Protein AF-A0A9X3AMU6-F1 (afdb_monomer_lite)

Foldseek 3Di:
DDDPVQADDPVCLVPDCFGWYQDPPPGIDTNVVVVCPVVLLVVLQAVVQVLLLVLLVVLVVCVDPPNVVVDVHRAFQCRLLVSLVVSLVVSDPDPCVVVVPDDDPVQVVQQCVLVHDSRVDGDSDNFHFDRDRCVVCVPDDTDTDHDDPSSVPHHHQQPLPVVPDWDADPVRPDGDSPVPSGDVRD

pLDDT: mean 83.55, std 14.74, range [39.0, 97.69]

Structure (mmCIF, N/CA/C/O backbone):
data_AF-A0A9X3AMU6-F1
#
_entry.id   AF-A0A9X3AMU6-F1
#
loop_
_atom_site.group_PDB
_atom_site.id
_atom_site.type_symbol
_atom_site.label_atom_id
_atom_site.label_alt_id
_atom_site.label_comp_id
_atom_site.label_asym_id
_atom_site.label_entity_id
_atom_site.label_seq_id
_atom_site.pdbx_PDB_ins_code
_atom_site.Cartn_x
_atom_site.Cartn_y
_atom_site.Cartn_z
_atom_site.occupancy
_atom_site.B_iso_or_equiv
_atom_site.auth_seq_id
_atom_site.auth_comp_id
_atom_site.auth_asym_id
_atom_site.auth_atom_id
_atom_site.pdbx_PDB_model_num
ATOM 1 N N . MET A 1 1 ? -24.358 6.526 20.958 1.00 67.44 1 MET A N 1
ATOM 2 C CA . MET A 1 1 ? -24.827 6.290 22.342 1.00 67.44 1 MET A CA 1
ATOM 3 C C . MET A 1 1 ? -25.361 4.875 22.423 1.00 67.44 1 MET A C 1
ATOM 5 O O . MET A 1 1 ? -26.155 4.516 21.560 1.00 67.44 1 MET A O 1
ATOM 9 N N . SER A 1 2 ? -24.916 4.105 23.411 1.00 82.44 2 SER A N 1
ATOM 10 C CA . SER A 1 2 ? -25.308 2.707 23.627 1.00 82.44 2 SER A CA 1
ATOM 11 C C . SER A 1 2 ? -26.777 2.599 24.047 1.00 82.44 2 SER A C 1
ATOM 13 O O . SER A 1 2 ? -27.266 3.458 24.787 1.00 82.44 2 SER A O 1
ATOM 15 N N . LYS A 1 3 ? -27.492 1.562 23.595 1.00 92.19 3 LYS A N 1
ATOM 16 C CA . LYS A 1 3 ? -28.894 1.308 23.965 1.00 92.19 3 LYS A CA 1
ATOM 17 C C . LYS A 1 3 ? -29.025 -0.006 24.728 1.00 92.19 3 LYS A C 1
ATOM 19 O O . LYS A 1 3 ? -28.276 -0.950 24.512 1.00 92.19 3 LYS A O 1
ATOM 24 N N . ARG A 1 4 ? -30.050 -0.104 25.581 1.00 93.38 4 ARG A N 1
ATOM 25 C CA . ARG A 1 4 ? -30.368 -1.343 26.317 1.00 93.38 4 ARG A CA 1
ATOM 26 C C . ARG A 1 4 ? -30.639 -2.528 25.382 1.00 93.38 4 ARG A C 1
ATOM 28 O O . ARG A 1 4 ? -30.316 -3.654 25.732 1.00 93.38 4 ARG A O 1
ATOM 35 N N . SER A 1 5 ? -31.215 -2.268 24.207 1.00 94.94 5 SER A N 1
ATOM 36 C CA . SER A 1 5 ? -31.463 -3.274 23.165 1.00 94.94 5 SER A CA 1
ATOM 37 C C . SER A 1 5 ? -30.193 -3.909 22.605 1.00 94.94 5 SER A C 1
ATOM 39 O O . SER A 1 5 ? -30.280 -4.966 21.993 1.00 94.94 5 SER A O 1
ATOM 41 N N . ASP A 1 6 ? -29.041 -3.267 22.794 1.00 94.50 6 ASP A N 1
ATOM 42 C CA . ASP A 1 6 ? -27.767 -3.731 22.252 1.00 94.50 6 ASP A CA 1
ATOM 43 C C . ASP A 1 6 ? -27.096 -4.736 23.202 1.00 94.50 6 ASP A C 1
ATOM 45 O O . ASP A 1 6 ? -26.088 -5.335 22.839 1.00 94.50 6 ASP A O 1
ATOM 49 N N . ILE A 1 7 ? -27.638 -4.924 24.416 1.00 96.62 7 ILE A N 1
ATOM 50 C CA . ILE A 1 7 ? -27.095 -5.849 25.411 1.00 96.62 7 ILE A CA 1
ATOM 51 C C . ILE A 1 7 ? -27.316 -7.289 24.953 1.00 96.62 7 ILE A C 1
ATOM 53 O O . ILE A 1 7 ? -28.454 -7.704 24.727 1.00 96.62 7 ILE A O 1
ATOM 57 N N . ILE A 1 8 ? -26.231 -8.055 24.872 1.00 96.44 8 ILE A N 1
ATOM 58 C CA . ILE A 1 8 ? -26.256 -9.476 24.519 1.00 96.44 8 ILE A CA 1
ATOM 59 C C . ILE A 1 8 ? -25.738 -10.344 25.665 1.00 96.44 8 ILE A C 1
ATOM 61 O O . ILE A 1 8 ? -25.067 -9.867 26.582 1.00 96.44 8 ILE A O 1
ATOM 65 N N . ASP A 1 9 ? -26.041 -11.639 25.592 1.00 95.31 9 ASP A N 1
ATOM 66 C CA . ASP A 1 9 ? -25.536 -12.619 26.547 1.00 95.31 9 ASP A CA 1
ATOM 67 C C . ASP A 1 9 ? -24.006 -12.758 26.453 1.00 95.31 9 ASP A C 1
ATOM 69 O O . ASP A 1 9 ? -23.431 -12.790 25.359 1.00 95.31 9 ASP A O 1
ATOM 73 N N . GLY A 1 10 ? -23.343 -12.880 27.607 1.00 92.44 10 GLY A N 1
ATOM 74 C CA . GLY A 1 10 ? -21.888 -13.010 27.683 1.00 92.44 10 GLY A CA 1
ATOM 75 C C . GLY A 1 10 ? -21.335 -14.216 26.920 1.00 92.44 10 GLY A C 1
ATOM 76 O O . GLY A 1 10 ? -20.245 -14.133 26.355 1.00 92.44 10 GLY A O 1
ATOM 77 N N . SER A 1 11 ? -22.102 -15.303 26.808 1.00 93.75 11 SER A N 1
ATOM 78 C CA . SER A 1 11 ? -21.720 -16.487 26.027 1.00 93.75 11 SER A CA 1
ATOM 79 C C . SER A 1 11 ? -21.594 -16.211 24.523 1.00 93.75 11 SER A C 1
ATOM 81 O O . SER A 1 11 ? -20.834 -16.891 23.831 1.00 93.75 11 SER A O 1
ATOM 83 N N . ALA A 1 12 ? -22.284 -15.188 24.009 1.00 92.75 12 ALA A N 1
ATOM 84 C CA . ALA A 1 12 ? -22.220 -14.783 22.607 1.00 92.75 12 ALA A CA 1
ATOM 85 C C . ALA A 1 12 ? -21.086 -13.779 22.317 1.00 92.75 12 ALA A C 1
ATOM 87 O O . ALA A 1 12 ? -20.698 -13.612 21.157 1.00 92.75 12 ALA A O 1
ATOM 88 N N . ALA A 1 13 ? -20.518 -13.141 23.348 1.00 89.75 13 ALA A N 1
ATOM 89 C CA . ALA A 1 13 ? -19.605 -12.005 23.208 1.00 89.75 13 ALA A CA 1
ATOM 90 C C . ALA A 1 13 ? -18.347 -12.307 22.377 1.00 89.75 13 ALA A C 1
ATOM 92 O O . ALA A 1 13 ? -17.906 -11.465 21.603 1.00 89.75 13 ALA A O 1
ATOM 93 N N . ALA A 1 14 ? -17.799 -13.523 22.474 1.00 87.38 14 ALA A N 1
ATOM 94 C CA . ALA A 1 14 ? -16.575 -13.904 21.762 1.00 87.38 14 ALA A CA 1
ATOM 95 C C . ALA A 1 14 ? -16.736 -13.999 20.231 1.00 87.38 14 ALA A C 1
ATOM 97 O O . ALA A 1 14 ? -15.742 -14.020 19.509 1.00 87.38 14 ALA A O 1
ATOM 98 N N . ARG A 1 15 ? -17.971 -14.112 19.728 1.00 89.81 15 ARG A N 1
ATOM 99 C CA . ARG A 1 15 ? -18.268 -14.302 18.295 1.00 89.81 15 ARG A CA 1
ATOM 100 C C . ARG A 1 15 ? -19.126 -13.184 17.712 1.00 89.81 15 ARG A C 1
ATOM 102 O O . ARG A 1 15 ? -19.216 -13.070 16.492 1.00 89.81 15 ARG A O 1
ATOM 109 N N . ALA A 1 16 ? -19.775 -12.394 18.562 1.00 91.12 16 ALA A N 1
ATOM 110 C CA . ALA A 1 16 ? -20.648 -11.319 18.132 1.00 91.12 16 ALA A CA 1
ATOM 111 C C . ALA A 1 16 ? -19.825 -10.133 17.585 1.00 91.12 16 ALA A C 1
ATOM 113 O O . ALA A 1 16 ? -18.959 -9.612 18.289 1.00 91.12 16 ALA A O 1
ATOM 114 N N . PRO A 1 17 ? -20.088 -9.673 16.347 1.00 89.38 17 PRO A N 1
ATOM 115 C CA . PRO A 1 17 ? -19.379 -8.532 15.765 1.00 89.38 17 PRO A CA 1
ATOM 116 C C . PRO A 1 17 ? -19.801 -7.182 16.369 1.00 89.38 17 PRO A C 1
ATOM 118 O O . PRO A 1 17 ? -19.073 -6.203 16.239 1.00 89.38 17 PRO A O 1
ATOM 121 N N . TYR A 1 18 ? -20.965 -7.122 17.017 1.00 92.25 18 TYR A N 1
ATOM 122 C CA . TYR A 1 18 ? -21.525 -5.938 17.667 1.00 92.25 18 TYR A CA 1
ATOM 123 C C . TYR A 1 18 ? -22.352 -6.343 18.891 1.00 92.25 18 TYR A C 1
ATOM 125 O O . TYR A 1 18 ? -22.782 -7.491 19.008 1.00 92.25 18 TYR A O 1
ATOM 133 N N . GLY A 1 19 ? -22.589 -5.385 19.786 1.00 93.25 19 GLY A N 1
ATOM 134 C CA . GLY A 1 19 ? -23.371 -5.567 21.006 1.00 93.25 19 GLY A CA 1
ATOM 135 C C . GLY A 1 19 ? -22.681 -4.961 22.222 1.00 93.25 19 GLY A C 1
ATOM 136 O O . GLY A 1 19 ? -21.527 -4.540 22.161 1.00 93.25 19 GLY A O 1
ATOM 137 N N . LEU A 1 20 ? -23.402 -4.923 23.333 1.00 96.38 20 LEU A N 1
ATOM 138 C CA . LEU A 1 20 ? -22.911 -4.499 24.631 1.00 96.38 20 LEU A CA 1
ATOM 139 C C . LEU A 1 20 ? -22.904 -5.716 25.557 1.00 96.38 20 LEU A C 1
ATOM 141 O O . LEU A 1 20 ? -23.906 -6.416 25.680 1.00 96.38 20 LEU A O 1
ATOM 145 N N . VAL A 1 21 ? -21.786 -5.979 26.219 1.00 96.19 21 VAL A N 1
ATOM 146 C CA . VAL A 1 21 ? -21.689 -7.057 27.212 1.00 96.19 21 VAL A CA 1
ATOM 147 C C . VAL A 1 21 ? -21.144 -6.496 28.514 1.00 96.19 21 VAL A C 1
ATOM 149 O O . VAL A 1 21 ? -20.293 -5.609 28.501 1.00 96.19 21 VAL A O 1
ATOM 152 N N . TYR A 1 22 ? -21.633 -6.996 29.644 1.00 96.06 22 TYR A N 1
ATOM 153 C CA . TYR A 1 22 ? -21.012 -6.737 30.936 1.00 96.06 22 TYR A CA 1
ATOM 154 C C . TYR A 1 22 ? -20.045 -7.872 31.274 1.00 96.06 22 TYR A C 1
ATOM 156 O O . TYR A 1 22 ? -20.393 -9.045 31.158 1.00 96.06 22 TYR A O 1
ATOM 164 N N . THR A 1 23 ? -18.840 -7.523 31.708 1.00 95.00 23 THR A N 1
ATOM 165 C CA . THR A 1 23 ? -17.842 -8.462 32.224 1.00 95.00 23 THR A CA 1
ATOM 166 C C . THR A 1 23 ? -17.473 -8.073 33.649 1.00 95.00 23 THR A C 1
ATOM 168 O O . THR A 1 23 ? -17.423 -6.890 33.976 1.00 95.00 23 THR A O 1
ATOM 171 N N . GLU A 1 24 ? -17.159 -9.049 34.495 1.00 95.25 24 GLU A N 1
ATOM 172 C CA . GLU A 1 24 ? -16.765 -8.780 35.887 1.00 95.25 24 GLU A CA 1
ATOM 173 C C . GLU A 1 24 ? -15.367 -8.146 36.004 1.00 95.25 24 GLU A C 1
ATOM 175 O O . GLU A 1 24 ? -15.043 -7.550 37.026 1.00 95.25 24 GLU A O 1
ATOM 180 N N . VAL A 1 25 ? -14.543 -8.245 34.952 1.00 95.19 25 VAL A N 1
ATOM 181 C CA . VAL A 1 25 ? -13.153 -7.758 34.949 1.00 95.19 25 VAL A CA 1
ATOM 182 C C . VAL A 1 25 ? -13.035 -6.334 34.398 1.00 95.19 25 VAL A C 1
ATOM 184 O O . VAL A 1 25 ? -12.309 -5.521 34.961 1.00 95.19 25 VAL A O 1
ATOM 187 N N . LEU A 1 26 ? -13.724 -6.022 33.293 1.00 94.62 26 LEU A N 1
ATOM 188 C CA . LEU A 1 26 ? -13.604 -4.735 32.588 1.00 94.62 26 LEU A CA 1
ATOM 189 C C . LEU A 1 26 ? -14.898 -3.904 32.618 1.00 94.62 26 LEU A C 1
ATOM 191 O O . LEU A 1 26 ? -14.916 -2.780 32.120 1.00 94.62 26 LEU A O 1
ATOM 195 N N . GLY A 1 27 ? -15.985 -4.434 33.190 1.00 96.12 27 GLY A N 1
ATOM 196 C CA . GLY A 1 27 ? -17.299 -3.798 33.161 1.00 96.12 27 GLY A CA 1
ATOM 197 C C . GLY A 1 27 ? -17.954 -3.888 31.781 1.00 96.12 27 GLY A C 1
ATOM 198 O O . GLY A 1 27 ? -17.870 -4.920 31.111 1.00 96.12 27 GLY A O 1
ATOM 199 N N . TRP A 1 28 ? -18.642 -2.817 31.374 1.00 95.44 28 TRP A N 1
ATOM 200 C CA . TRP A 1 28 ? -19.335 -2.737 30.085 1.00 95.44 28 TRP A CA 1
ATOM 201 C C . TRP A 1 28 ? -18.351 -2.623 28.917 1.00 95.44 28 TRP A C 1
ATOM 203 O O . TRP A 1 28 ? -17.553 -1.689 28.858 1.00 95.44 28 TRP A O 1
ATOM 213 N N . ILE A 1 29 ? -18.465 -3.535 27.955 1.00 93.31 29 ILE A N 1
ATOM 214 C CA . ILE A 1 29 ? -17.670 -3.567 26.728 1.00 93.31 29 ILE A CA 1
ATOM 215 C C . ILE A 1 29 ? -18.599 -3.372 25.530 1.00 93.31 29 ILE A C 1
ATOM 217 O O . ILE A 1 29 ? -19.538 -4.144 25.332 1.00 93.31 29 ILE A O 1
ATOM 221 N N . ASP A 1 30 ? -18.303 -2.360 24.714 1.00 92.88 30 ASP A N 1
ATOM 222 C CA . ASP A 1 30 ? -18.849 -2.223 23.363 1.00 92.88 30 ASP A CA 1
ATOM 223 C C . ASP A 1 30 ? -18.070 -3.153 22.430 1.00 92.88 30 ASP A C 1
ATOM 225 O O . ASP A 1 30 ? -16.891 -2.924 22.149 1.00 92.88 30 ASP A O 1
ATOM 229 N N . LEU A 1 31 ? -18.717 -4.225 21.979 1.00 90.50 31 LEU A N 1
ATOM 230 C CA . LEU A 1 31 ? -18.079 -5.241 21.152 1.00 90.50 31 LEU A CA 1
ATOM 231 C C . LEU A 1 31 ? -17.690 -4.707 19.779 1.00 90.50 31 LEU A C 1
ATOM 233 O O . LEU A 1 31 ? -16.682 -5.164 19.254 1.00 90.50 31 LEU A O 1
ATOM 237 N N . GLY A 1 32 ? -18.420 -3.733 19.227 1.00 86.50 32 GLY A N 1
ATOM 238 C CA . GLY A 1 32 ? -18.081 -3.120 17.943 1.00 86.50 32 GLY A CA 1
ATOM 239 C C . GLY A 1 32 ? -16.734 -2.402 18.008 1.00 86.50 32 GLY A C 1
ATOM 240 O O . GLY A 1 32 ? -15.869 -2.625 17.162 1.00 86.50 32 GLY A O 1
ATOM 241 N N . HIS A 1 33 ? -16.506 -1.621 19.066 1.00 84.19 33 HIS A N 1
ATOM 242 C CA . HIS A 1 33 ? -15.213 -0.967 19.293 1.00 84.19 33 HIS A CA 1
ATOM 243 C C . HIS A 1 33 ? -14.123 -1.948 19.753 1.00 84.19 33 HIS A C 1
ATOM 245 O O . HIS A 1 33 ? -12.971 -1.854 19.319 1.00 84.19 33 HIS A O 1
ATOM 251 N N . ALA A 1 34 ? -14.470 -2.914 20.610 1.00 86.62 34 ALA A N 1
ATOM 252 C CA . ALA A 1 34 ? -13.519 -3.864 21.187 1.00 86.62 34 ALA A CA 1
ATOM 253 C C . ALA A 1 34 ? -12.956 -4.865 20.168 1.00 86.62 34 ALA A C 1
ATOM 255 O O . ALA A 1 34 ? -11.886 -5.425 20.409 1.00 86.62 34 ALA A O 1
ATOM 256 N N . GLN A 1 35 ? -13.595 -5.039 19.000 1.00 83.75 35 GLN A N 1
ATOM 257 C CA . GLN A 1 35 ? -12.988 -5.784 17.891 1.00 83.75 35 GLN A CA 1
ATOM 258 C C . GLN A 1 35 ? -11.606 -5.220 17.535 1.00 83.75 35 GLN A C 1
ATOM 260 O O . GLN A 1 35 ? -10.730 -5.964 17.091 1.00 83.75 35 GLN A O 1
ATOM 265 N N . GLY A 1 36 ? -11.397 -3.908 17.693 1.00 84.12 36 GLY A N 1
ATOM 266 C CA . GLY A 1 36 ? -10.160 -3.227 17.319 1.00 84.12 36 GLY A CA 1
ATOM 267 C C . GLY A 1 36 ? -9.976 -3.088 15.804 1.00 84.12 36 GLY A C 1
ATOM 268 O O . GLY A 1 36 ? -8.860 -2.878 15.331 1.00 84.12 36 GLY A O 1
ATOM 269 N N . THR A 1 37 ? -11.040 -3.231 15.010 1.00 85.50 37 THR A N 1
ATOM 270 C CA . THR A 1 37 ? -11.005 -3.006 13.555 1.00 85.50 37 THR A CA 1
ATOM 271 C C . THR A 1 37 ? -10.665 -1.562 13.221 1.00 85.50 37 THR A C 1
ATOM 273 O O . THR A 1 37 ? -9.829 -1.326 12.351 1.00 85.50 37 THR A O 1
ATOM 276 N N . ASP A 1 38 ? -11.241 -0.613 13.955 1.00 84.12 38 ASP A N 1
ATOM 277 C CA . ASP A 1 38 ? -11.063 0.817 13.702 1.00 84.12 38 ASP A CA 1
ATOM 278 C C . ASP A 1 38 ? -9.619 1.240 13.960 1.00 84.12 38 ASP A C 1
ATOM 280 O O . ASP A 1 38 ? -8.985 1.841 13.093 1.00 84.12 38 ASP A O 1
ATOM 284 N N . ILE A 1 39 ? -9.050 0.821 15.097 1.00 86.75 39 ILE A N 1
ATOM 285 C CA . ILE A 1 39 ? -7.645 1.098 15.412 1.00 86.75 39 ILE A CA 1
ATOM 286 C C . ILE A 1 39 ? -6.697 0.401 14.428 1.00 86.75 39 ILE A C 1
ATOM 288 O O . ILE A 1 39 ? -5.717 1.002 13.996 1.00 86.75 39 ILE A O 1
ATOM 292 N N . ARG A 1 40 ? -6.999 -0.831 13.986 1.00 89.50 40 ARG A N 1
ATOM 293 C CA . ARG A 1 40 ? -6.200 -1.518 12.955 1.00 89.50 40 ARG A CA 1
ATOM 294 C C . ARG A 1 40 ? -6.224 -0.772 11.622 1.00 89.50 40 ARG A C 1
ATOM 296 O O . ARG A 1 40 ? -5.182 -0.647 10.980 1.00 89.50 40 ARG A O 1
ATOM 303 N N . ASN A 1 41 ? -7.384 -0.276 11.203 1.00 90.31 41 ASN A N 1
ATOM 304 C CA . ASN A 1 41 ? -7.521 0.489 9.964 1.00 90.31 41 ASN A CA 1
ATOM 305 C C . ASN A 1 41 ? -6.807 1.842 10.059 1.00 90.31 41 ASN A C 1
ATOM 307 O O . ASN A 1 41 ? -6.077 2.204 9.135 1.00 90.31 41 ASN A O 1
ATOM 311 N N . LEU A 1 42 ? -6.940 2.534 11.194 1.00 90.31 42 LEU A N 1
ATOM 312 C CA . LEU A 1 42 ? -6.233 3.781 11.474 1.00 90.31 42 LEU A CA 1
ATOM 313 C C . LEU A 1 42 ? -4.712 3.587 11.410 1.00 90.31 42 LEU A C 1
ATOM 315 O O . LEU A 1 42 ? -4.034 4.288 10.662 1.00 90.31 42 LEU A O 1
ATOM 319 N N . LEU A 1 43 ? -4.177 2.584 12.113 1.00 91.56 43 LEU A N 1
ATOM 320 C CA . LEU A 1 43 ? -2.741 2.287 12.117 1.00 91.56 43 LEU A CA 1
ATOM 321 C C . LEU A 1 43 ? -2.211 1.956 10.718 1.00 91.56 43 LEU A C 1
ATOM 323 O O . LEU A 1 43 ? -1.158 2.455 10.331 1.00 91.56 43 LEU A O 1
ATOM 327 N N . ARG A 1 44 ? -2.946 1.162 9.928 1.00 93.81 44 ARG A N 1
ATOM 328 C CA . ARG A 1 44 ? -2.577 0.857 8.533 1.00 93.81 44 ARG A CA 1
ATOM 329 C C . ARG A 1 44 ? -2.545 2.114 7.665 1.00 93.81 44 ARG A C 1
ATOM 331 O O . ARG A 1 44 ? -1.619 2.278 6.878 1.00 93.81 44 ARG A O 1
ATOM 338 N N . SER A 1 45 ? -3.532 2.993 7.814 1.00 93.50 45 SER A N 1
ATOM 339 C CA . SER A 1 45 ? -3.630 4.249 7.065 1.00 93.50 45 SER A CA 1
ATOM 340 C C . SER A 1 45 ? -2.471 5.201 7.386 1.00 93.50 45 SER A C 1
ATOM 342 O O . SER A 1 45 ? -1.831 5.729 6.471 1.00 93.50 45 SER A O 1
ATOM 344 N N . ILE A 1 46 ? -2.139 5.355 8.673 1.00 90.50 46 ILE A N 1
ATOM 345 C CA . ILE A 1 46 ? -1.002 6.162 9.144 1.00 90.50 46 ILE A CA 1
ATOM 346 C C . ILE A 1 46 ? 0.319 5.570 8.650 1.00 90.50 46 ILE A C 1
ATOM 348 O O . ILE A 1 46 ? 1.131 6.284 8.064 1.00 90.50 46 ILE A O 1
ATOM 352 N N . ALA A 1 47 ? 0.522 4.262 8.828 1.00 92.38 47 ALA A N 1
ATOM 353 C CA . ALA A 1 47 ? 1.740 3.582 8.397 1.00 92.38 47 ALA A CA 1
ATOM 354 C C . ALA A 1 47 ? 1.947 3.685 6.879 1.00 92.38 47 ALA A C 1
ATOM 356 O O . ALA A 1 47 ? 3.070 3.913 6.430 1.00 92.38 47 ALA A O 1
ATOM 357 N N . LEU A 1 48 ? 0.872 3.576 6.089 1.00 93.44 48 LEU A N 1
ATOM 358 C CA . LEU A 1 48 ? 0.932 3.764 4.641 1.00 93.44 48 LEU A CA 1
ATOM 359 C C . LEU A 1 48 ? 1.353 5.192 4.280 1.00 93.44 48 LEU A C 1
ATOM 361 O O . LEU A 1 48 ? 2.254 5.363 3.463 1.00 93.44 48 LEU A O 1
ATOM 365 N N . ALA A 1 49 ? 0.749 6.210 4.903 1.00 90.50 49 ALA A N 1
ATOM 366 C CA . ALA A 1 49 ? 1.128 7.605 4.671 1.00 90.50 49 ALA A CA 1
ATOM 367 C C . ALA A 1 49 ? 2.601 7.859 5.017 1.00 90.50 49 ALA A C 1
ATOM 369 O O . ALA A 1 49 ? 3.341 8.398 4.196 1.00 90.50 49 ALA A O 1
ATOM 370 N N . MET A 1 50 ? 3.047 7.400 6.190 1.00 87.88 50 MET A N 1
ATOM 371 C CA . MET A 1 50 ? 4.442 7.523 6.618 1.00 87.88 50 MET A CA 1
ATOM 372 C C . MET A 1 50 ? 5.398 6.836 5.642 1.00 87.88 50 MET A C 1
ATOM 374 O O . MET A 1 50 ? 6.366 7.454 5.209 1.00 87.88 50 MET A O 1
ATOM 378 N N . MET A 1 51 ? 5.121 5.585 5.260 1.00 91.06 51 MET A N 1
ATOM 379 C CA . MET A 1 51 ? 5.951 4.843 4.308 1.00 91.06 51 MET A CA 1
ATOM 380 C C . MET A 1 51 ? 6.028 5.570 2.966 1.00 91.06 51 MET A C 1
ATOM 382 O O . MET A 1 51 ? 7.124 5.769 2.448 1.00 91.06 51 MET A O 1
ATOM 386 N N . MET A 1 52 ? 4.894 6.023 2.424 1.00 89.56 52 MET A N 1
ATOM 387 C CA . MET A 1 52 ? 4.862 6.689 1.121 1.00 89.56 52 MET A CA 1
ATOM 38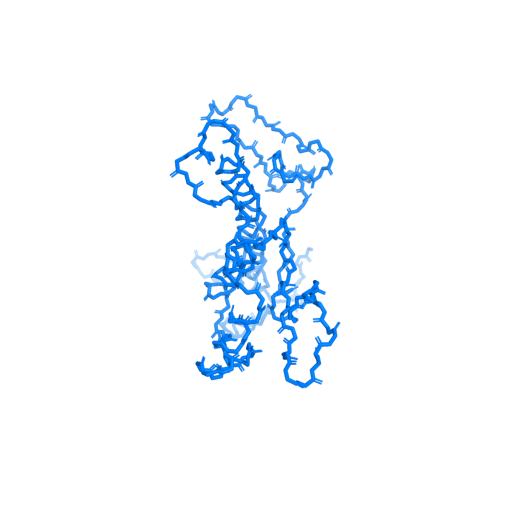8 C C . MET A 1 52 ? 5.622 8.020 1.116 1.00 89.56 52 MET A C 1
ATOM 390 O O . MET A 1 52 ? 6.270 8.342 0.118 1.00 89.56 52 MET A O 1
ATOM 394 N N . SER A 1 53 ? 5.546 8.788 2.206 1.00 83.62 53 SER A N 1
ATOM 395 C CA . SER A 1 53 ? 6.316 10.025 2.380 1.00 83.62 53 SER A CA 1
ATOM 396 C C . SER A 1 53 ? 7.809 9.745 2.552 1.00 83.62 53 SER A C 1
ATOM 398 O O . SER A 1 53 ? 8.635 10.380 1.900 1.00 83.62 53 SER A O 1
ATOM 400 N N . LEU A 1 54 ? 8.173 8.766 3.387 1.00 82.31 54 LEU A N 1
ATOM 401 C CA . LEU A 1 54 ? 9.571 8.395 3.613 1.00 82.31 54 LEU A CA 1
ATOM 402 C C . LEU A 1 54 ? 10.224 7.847 2.343 1.00 82.31 54 LEU A C 1
ATOM 404 O O . LEU A 1 54 ? 11.326 8.272 2.015 1.00 82.31 54 LEU A O 1
ATOM 408 N N . ALA A 1 55 ? 9.542 6.969 1.605 1.00 84.69 55 ALA A N 1
ATOM 409 C CA . ALA A 1 55 ? 10.047 6.409 0.354 1.00 84.69 55 ALA A CA 1
ATOM 410 C C . ALA A 1 55 ? 10.353 7.515 -0.666 1.00 84.69 55 ALA A C 1
ATOM 412 O O . ALA A 1 55 ? 11.467 7.586 -1.173 1.00 84.69 55 ALA A O 1
ATOM 413 N N . ARG A 1 56 ? 9.419 8.452 -0.892 1.00 81.31 56 ARG A N 1
ATOM 414 C CA . ARG A 1 56 ? 9.666 9.608 -1.774 1.00 81.31 56 ARG A CA 1
ATOM 415 C C . ARG A 1 56 ? 10.845 10.461 -1.313 1.00 81.31 56 ARG A C 1
ATOM 417 O O . ARG A 1 56 ? 11.632 10.908 -2.141 1.00 81.31 56 ARG A O 1
ATOM 424 N N . LYS A 1 57 ? 10.989 10.674 -0.003 1.00 78.12 57 LYS A N 1
ATOM 425 C CA . LYS A 1 57 ? 12.093 11.460 0.555 1.00 78.12 57 LYS A CA 1
ATOM 426 C C . LYS A 1 57 ? 13.446 10.770 0.380 1.00 78.12 57 LYS A C 1
ATOM 428 O O . LYS A 1 57 ? 14.396 11.434 -0.018 1.00 78.12 57 LYS A O 1
ATOM 433 N N . PHE A 1 58 ? 13.550 9.474 0.671 1.00 76.81 58 PHE A N 1
ATOM 434 C CA . PHE A 1 58 ? 14.799 8.726 0.503 1.00 76.81 58 PHE A CA 1
ATOM 435 C C . PHE A 1 58 ? 15.238 8.676 -0.958 1.00 76.81 58 PHE A C 1
ATOM 437 O O . PHE A 1 58 ? 16.406 8.934 -1.241 1.00 76.81 58 PHE A O 1
ATOM 444 N N . GLU A 1 59 ? 14.310 8.435 -1.881 1.00 73.88 59 GLU A N 1
ATOM 445 C CA . GLU A 1 59 ? 14.603 8.476 -3.316 1.00 73.88 59 GLU A CA 1
ATOM 446 C C . GLU A 1 59 ? 15.003 9.885 -3.779 1.00 73.88 59 GLU A C 1
ATOM 448 O O . GLU A 1 59 ? 15.986 10.060 -4.501 1.00 73.88 59 GLU A O 1
ATOM 453 N N . GLY A 1 60 ? 14.313 10.917 -3.279 1.00 73.06 60 GLY A N 1
ATOM 454 C CA . GLY A 1 60 ? 14.667 12.318 -3.507 1.00 73.06 60 GLY A CA 1
ATOM 455 C C . GLY A 1 60 ? 16.080 12.658 -3.033 1.00 73.06 60 GLY A C 1
ATOM 456 O O . GLY A 1 60 ? 16.842 13.305 -3.753 1.00 73.06 60 GLY A O 1
ATOM 457 N N . LEU A 1 61 ? 16.469 12.171 -1.854 1.00 72.94 61 LEU A N 1
ATOM 458 C CA . LEU A 1 61 ? 17.814 12.352 -1.306 1.00 72.94 61 LEU A CA 1
ATOM 459 C C . LEU A 1 61 ? 18.873 11.623 -2.140 1.00 72.94 61 LEU A C 1
ATOM 461 O O . LEU A 1 61 ? 19.892 12.230 -2.453 1.00 72.94 61 LEU A O 1
ATOM 465 N N . GLN A 1 62 ? 18.623 10.380 -2.563 1.00 66.06 62 GLN A N 1
ATOM 466 C CA . GLN A 1 62 ? 19.528 9.646 -3.461 1.00 66.06 62 GLN A CA 1
ATOM 467 C C . GLN A 1 62 ? 19.678 10.341 -4.823 1.00 66.06 62 GLN A C 1
ATOM 469 O O . GLN A 1 62 ? 20.761 10.361 -5.400 1.00 66.06 62 GLN A O 1
ATOM 474 N N . SER A 1 63 ? 18.615 10.986 -5.312 1.00 65.50 63 SER A N 1
ATOM 475 C CA . SER A 1 63 ? 18.651 11.761 -6.560 1.00 65.50 63 SER A CA 1
ATOM 476 C C . SER A 1 63 ? 19.342 13.129 -6.436 1.00 65.50 63 SER A C 1
ATOM 478 O O . SER A 1 63 ? 19.658 13.753 -7.450 1.00 65.50 63 SER A O 1
ATOM 480 N N . SER A 1 64 ? 19.592 13.608 -5.213 1.00 72.00 64 SER A N 1
ATOM 481 C CA . SER A 1 64 ? 20.141 14.942 -4.963 1.00 72.00 64 SER A CA 1
ATOM 482 C C . SER A 1 64 ? 21.667 14.961 -5.039 1.00 72.00 64 SER A C 1
ATOM 484 O O . SER A 1 64 ? 22.352 14.073 -4.532 1.00 72.00 64 SER A O 1
ATOM 486 N N . PHE A 1 65 ? 22.222 16.029 -5.614 1.00 55.56 65 PHE A N 1
ATOM 487 C CA . PHE A 1 65 ? 23.656 16.305 -5.535 1.00 55.56 65 PHE A CA 1
ATOM 488 C C . PHE A 1 65 ? 24.057 16.569 -4.067 1.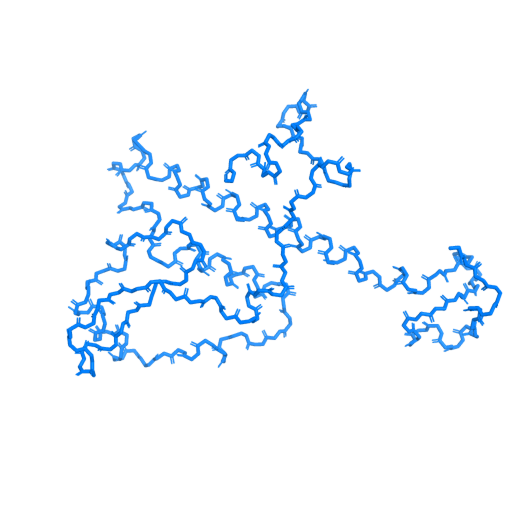00 55.56 65 PHE A C 1
ATOM 490 O O . PHE A 1 65 ? 23.359 17.334 -3.398 1.00 55.56 65 PHE A O 1
ATOM 497 N N . PRO A 1 66 ? 25.157 15.996 -3.535 1.00 62.91 66 PRO A N 1
ATOM 498 C CA . PRO A 1 66 ? 26.194 15.208 -4.214 1.00 62.91 66 PRO A CA 1
ATOM 499 C C . PRO A 1 66 ? 25.996 13.678 -4.149 1.00 62.91 66 PRO A C 1
ATOM 501 O O . PRO A 1 66 ? 26.849 12.948 -4.639 1.00 62.91 66 PRO A O 1
ATOM 504 N N . ILE A 1 67 ? 24.914 13.174 -3.544 1.00 63.34 67 ILE A N 1
ATOM 505 C CA . ILE A 1 67 ? 24.675 11.730 -3.317 1.00 63.34 67 ILE A CA 1
ATOM 506 C C . ILE A 1 67 ? 24.510 10.965 -4.640 1.00 63.34 67 ILE A C 1
ATOM 508 O O . ILE A 1 67 ? 24.963 9.828 -4.773 1.00 63.34 67 ILE A O 1
ATOM 512 N N . SER A 1 68 ? 23.950 11.613 -5.659 1.00 63.62 68 SER A N 1
ATOM 513 C CA . SER A 1 68 ? 23.849 11.057 -7.013 1.00 63.62 68 SER A CA 1
ATOM 514 C C . SER A 1 68 ? 25.194 10.880 -7.736 1.00 63.62 68 SER A C 1
ATOM 516 O O . SER A 1 68 ? 25.232 10.253 -8.788 1.00 63.62 68 SER A O 1
ATOM 518 N N . LEU A 1 69 ? 26.308 11.409 -7.206 1.00 60.34 69 LEU A N 1
ATOM 519 C CA . LEU A 1 69 ? 27.650 11.187 -7.771 1.00 60.34 69 LEU A CA 1
ATOM 520 C C . LEU A 1 69 ? 28.250 9.831 -7.380 1.00 60.34 69 LEU A C 1
ATOM 522 O O . LEU A 1 69 ? 29.183 9.369 -8.032 1.00 60.34 69 LEU A O 1
ATOM 526 N N . THR A 1 70 ? 27.774 9.233 -6.287 1.00 58.19 70 THR A N 1
ATOM 527 C CA . THR A 1 70 ? 28.285 7.966 -5.739 1.00 58.19 70 THR A CA 1
ATOM 528 C C . THR A 1 70 ? 27.271 6.831 -5.826 1.00 58.19 70 THR A C 1
ATOM 530 O O . THR A 1 70 ? 27.621 5.683 -5.556 1.00 58.19 70 THR A O 1
ATOM 533 N N . THR A 1 71 ? 26.023 7.142 -6.179 1.00 52.59 71 THR A N 1
ATOM 534 C CA . THR A 1 71 ? 24.923 6.186 -6.308 1.00 52.59 71 THR A CA 1
ATOM 535 C C . THR A 1 71 ? 24.327 6.282 -7.710 1.00 52.59 71 THR A C 1
ATOM 537 O O . THR A 1 71 ? 24.049 7.374 -8.200 1.00 52.59 71 THR A O 1
ATOM 540 N N . ASP A 1 72 ? 24.122 5.141 -8.368 1.00 52.53 72 ASP A N 1
ATOM 541 C CA . ASP A 1 72 ? 23.769 5.116 -9.795 1.00 52.53 72 ASP A CA 1
ATOM 542 C C . ASP A 1 72 ? 22.274 5.375 -10.087 1.00 52.53 72 ASP A C 1
ATOM 544 O O . ASP A 1 72 ? 21.869 5.355 -11.251 1.00 52.53 72 ASP A O 1
ATOM 548 N N . SER A 1 73 ? 21.424 5.650 -9.085 1.00 56.31 73 SER A N 1
ATOM 549 C CA . SER A 1 73 ? 20.028 6.055 -9.322 1.00 56.31 73 SER A CA 1
ATOM 550 C C . SER A 1 73 ? 19.239 6.384 -8.053 1.00 56.31 73 SER A C 1
ATOM 552 O O . SER A 1 73 ? 19.156 5.545 -7.168 1.00 56.31 73 SER A O 1
ATOM 554 N N . GLY A 1 74 ? 18.517 7.510 -8.052 1.00 69.25 74 GLY A N 1
ATOM 555 C CA . GLY A 1 74 ? 17.248 7.637 -7.318 1.00 69.25 74 GLY A CA 1
ATOM 556 C C . GLY A 1 74 ? 16.052 7.303 -8.220 1.00 69.25 74 GLY A C 1
ATOM 557 O O . GLY A 1 74 ? 16.143 7.468 -9.445 1.00 69.25 74 GLY A O 1
ATOM 558 N N . PHE A 1 75 ? 14.949 6.851 -7.626 1.00 77.62 75 PHE A N 1
ATOM 559 C CA . PHE A 1 75 ? 13.667 6.530 -8.266 1.00 77.62 75 PHE A CA 1
ATOM 560 C C . PHE A 1 75 ? 13.761 5.511 -9.410 1.00 77.62 75 PHE A C 1
ATOM 562 O O . PHE A 1 75 ? 13.256 5.779 -10.508 1.00 77.62 75 PHE A O 1
ATOM 569 N N . SER A 1 76 ? 14.396 4.355 -9.196 1.00 83.88 76 SER A N 1
ATOM 570 C CA . SER A 1 76 ? 14.331 3.258 -10.170 1.00 83.88 76 SER A CA 1
ATOM 571 C C . SER A 1 76 ? 12.878 2.855 -10.446 1.00 83.88 76 SER A C 1
ATOM 573 O O . SER A 1 76 ? 11.966 3.084 -9.642 1.00 83.88 76 SER A O 1
ATOM 575 N N . GLY A 1 77 ? 12.636 2.283 -11.625 1.00 84.88 77 GLY A N 1
ATOM 576 C CA . GLY A 1 77 ? 11.299 2.023 -12.157 1.00 84.88 77 GLY A CA 1
ATOM 577 C C . GLY A 1 77 ? 10.403 1.197 -11.225 1.00 84.88 77 GLY A C 1
ATOM 578 O O . GLY A 1 77 ? 9.174 1.350 -11.232 1.00 84.88 77 GLY A O 1
ATOM 579 N N . GLU A 1 78 ? 11.022 0.346 -10.415 1.00 90.56 78 GLU A N 1
ATOM 580 C CA . GLU A 1 78 ? 10.419 -0.611 -9.500 1.00 90.56 78 GLU A CA 1
ATOM 581 C C . GLU A 1 78 ? 10.377 -0.167 -8.030 1.00 90.56 78 GLU A C 1
ATOM 583 O O . GLU A 1 78 ? 9.608 -0.757 -7.272 1.00 90.56 78 GLU A O 1
ATOM 588 N N . ASP A 1 79 ? 11.142 0.840 -7.599 1.00 90.00 79 ASP A N 1
ATOM 589 C CA . ASP A 1 79 ? 11.413 1.070 -6.165 1.00 90.00 79 ASP A CA 1
ATOM 590 C C . ASP A 1 79 ? 10.144 1.371 -5.360 1.00 90.00 79 ASP A C 1
ATOM 592 O O . ASP A 1 79 ? 9.774 0.645 -4.432 1.00 90.00 79 ASP A O 1
ATOM 596 N N . LEU A 1 80 ? 9.413 2.424 -5.739 1.00 91.12 80 LEU A N 1
ATOM 597 C CA . LEU A 1 80 ? 8.226 2.864 -4.998 1.00 91.12 80 LEU A CA 1
ATOM 598 C C . LEU A 1 80 ? 7.113 1.810 -5.002 1.00 91.12 80 LEU A C 1
ATOM 600 O O . LEU A 1 80 ? 6.435 1.605 -3.992 1.00 91.12 80 LEU A O 1
ATOM 604 N N . VAL A 1 81 ? 6.929 1.112 -6.122 1.00 93.00 81 VAL A N 1
ATOM 605 C CA . VAL A 1 81 ? 5.922 0.047 -6.234 1.00 93.00 81 VAL A CA 1
ATOM 606 C C . VAL A 1 81 ? 6.324 -1.211 -5.468 1.00 93.00 81 VAL A C 1
ATOM 608 O O . VAL A 1 81 ? 5.447 -1.878 -4.916 1.00 93.00 81 VAL A O 1
ATOM 611 N N . SER A 1 82 ? 7.623 -1.490 -5.341 1.00 91.50 82 SER A N 1
ATOM 612 C CA . SER A 1 82 ? 8.158 -2.567 -4.501 1.00 91.50 82 SER A CA 1
ATOM 613 C C . SER A 1 82 ? 7.994 -2.258 -3.015 1.00 91.50 82 SER A C 1
ATOM 615 O O . SER A 1 82 ? 7.540 -3.121 -2.263 1.00 91.50 82 SER A O 1
ATOM 617 N N . ASN A 1 83 ? 8.253 -1.015 -2.595 1.00 90.94 83 ASN A N 1
ATOM 618 C CA . ASN A 1 83 ? 7.984 -0.546 -1.231 1.00 90.94 83 ASN A CA 1
ATOM 619 C C . ASN A 1 83 ? 6.495 -0.673 -0.877 1.00 90.94 83 ASN A C 1
ATOM 621 O O . ASN A 1 83 ? 6.138 -1.186 0.187 1.00 90.94 83 ASN A O 1
ATOM 625 N N . LEU A 1 84 ? 5.609 -0.285 -1.801 1.00 93.12 84 LEU A N 1
ATOM 626 C CA . LEU A 1 84 ? 4.166 -0.443 -1.627 1.00 93.12 84 LEU A CA 1
ATOM 627 C C . LEU A 1 84 ? 3.749 -1.918 -1.558 1.00 93.12 84 LEU A C 1
ATOM 629 O O . LEU A 1 84 ? 2.953 -2.287 -0.695 1.00 93.12 84 LEU A O 1
ATOM 633 N N . LEU A 1 85 ? 4.296 -2.780 -2.418 1.00 93.31 85 LEU A N 1
ATOM 634 C CA . LEU A 1 85 ? 4.054 -4.222 -2.345 1.00 93.31 85 LEU A CA 1
ATOM 635 C C . LEU A 1 85 ? 4.529 -4.794 -1.002 1.00 93.31 85 LEU A C 1
ATOM 637 O O . LEU A 1 85 ? 3.804 -5.573 -0.385 1.00 93.31 85 LEU A O 1
ATOM 641 N N . GLY A 1 86 ? 5.703 -4.379 -0.524 1.00 91.62 86 GLY A N 1
ATOM 642 C CA . GLY A 1 86 ? 6.245 -4.743 0.785 1.00 91.62 86 GLY A CA 1
ATOM 643 C C . GLY A 1 86 ? 5.303 -4.377 1.931 1.00 91.62 86 GLY A C 1
ATOM 644 O O . GLY A 1 86 ? 5.004 -5.230 2.765 1.00 91.62 86 GLY A O 1
ATOM 645 N N . PHE A 1 87 ? 4.746 -3.162 1.923 1.00 93.12 87 PHE A N 1
ATOM 646 C CA . PHE A 1 87 ? 3.714 -2.756 2.882 1.00 93.12 87 PHE A CA 1
ATOM 647 C C . PHE A 1 87 ? 2.514 -3.712 2.860 1.00 93.12 87 PHE A C 1
ATOM 649 O O . PHE A 1 87 ? 2.126 -4.242 3.902 1.00 93.12 87 PHE A O 1
ATOM 656 N N . TYR A 1 88 ? 1.964 -4.002 1.676 1.00 92.06 88 TYR A N 1
ATOM 657 C CA . TYR A 1 88 ? 0.817 -4.904 1.546 1.00 92.06 88 TYR A CA 1
ATOM 658 C C . TYR A 1 88 ? 1.126 -6.340 1.975 1.00 92.06 88 TYR A C 1
ATOM 660 O O . TYR A 1 88 ? 0.246 -6.991 2.536 1.00 92.06 88 TYR A O 1
ATOM 668 N N . ARG A 1 89 ? 2.362 -6.823 1.795 1.00 89.75 89 ARG A N 1
ATOM 669 C CA . ARG A 1 89 ? 2.797 -8.131 2.317 1.00 89.75 89 ARG A CA 1
ATOM 670 C C . ARG A 1 89 ? 2.781 -8.200 3.843 1.00 89.75 89 ARG A C 1
ATOM 672 O O . ARG A 1 89 ? 2.600 -9.286 4.377 1.00 89.75 89 ARG A O 1
ATOM 679 N N . VAL A 1 90 ? 2.988 -7.077 4.529 1.00 88.94 90 VAL A N 1
ATOM 680 C CA . VAL A 1 90 ? 2.966 -7.011 5.998 1.00 88.94 90 VAL A CA 1
ATOM 681 C C . VAL A 1 90 ? 1.540 -6.858 6.524 1.00 88.94 90 VAL A C 1
ATOM 683 O O . VAL A 1 90 ? 1.179 -7.482 7.518 1.00 88.94 90 VAL A O 1
ATOM 686 N N . VAL A 1 91 ? 0.711 -6.031 5.878 1.00 86.06 91 VAL A N 1
ATOM 687 C CA . VAL A 1 91 ? -0.625 -5.703 6.412 1.00 86.06 91 VAL A CA 1
ATOM 688 C C . VAL A 1 91 ? -1.741 -6.643 5.949 1.00 86.06 91 VAL A C 1
ATOM 690 O O . VAL A 1 91 ? -2.813 -6.642 6.567 1.00 86.06 91 VAL A O 1
ATOM 693 N N . SER A 1 92 ? -1.511 -7.422 4.887 1.00 82.25 92 SER A N 1
ATOM 694 C CA . SER A 1 92 ? -2.448 -8.407 4.337 1.00 82.25 92 SER A CA 1
ATOM 695 C C . SER A 1 92 ? -2.049 -9.834 4.711 1.00 82.25 92 SER A C 1
ATOM 697 O O . SER A 1 92 ? -0.877 -10.185 4.686 1.00 82.25 92 SER A O 1
ATOM 699 N N . ALA A 1 93 ? -3.041 -10.683 4.991 1.00 68.94 93 ALA A N 1
ATOM 700 C CA . ALA A 1 93 ? -2.843 -12.112 5.253 1.00 68.94 93 ALA A CA 1
ATOM 701 C C . ALA A 1 93 ? -2.855 -12.979 3.973 1.00 68.94 93 ALA A C 1
ATOM 703 O O . ALA A 1 93 ? -2.747 -14.200 4.050 1.00 68.94 93 ALA A O 1
ATOM 704 N N . GLN A 1 94 ? -3.042 -12.373 2.795 1.00 76.38 94 GLN A N 1
ATOM 705 C CA . GLN A 1 94 ? -3.188 -13.095 1.528 1.00 76.38 94 GLN A CA 1
ATOM 706 C C . GLN A 1 94 ? -1.842 -13.344 0.838 1.00 76.38 94 GLN A C 1
ATOM 708 O O . GLN A 1 94 ? -0.928 -12.522 0.906 1.00 76.38 94 GLN A O 1
ATOM 713 N N . ASN A 1 95 ? -1.745 -14.442 0.082 1.00 78.50 95 ASN A N 1
ATOM 714 C CA . ASN A 1 95 ? -0.617 -14.671 -0.819 1.00 78.50 95 ASN A CA 1
ATOM 715 C C . ASN A 1 95 ? -0.723 -13.755 -2.052 1.00 78.50 95 ASN A C 1
ATOM 717 O O . ASN A 1 95 ? -1.416 -14.064 -3.020 1.00 78.50 95 ASN A O 1
ATOM 721 N N . LEU A 1 96 ? -0.029 -12.617 -2.005 1.00 82.56 96 LEU A N 1
ATOM 722 C CA . LEU A 1 96 ? -0.131 -11.570 -3.026 1.00 82.56 96 LEU A CA 1
ATOM 723 C C . LEU A 1 96 ? 0.562 -11.921 -4.347 1.00 82.56 96 LEU A C 1
ATOM 725 O O . LEU A 1 96 ? 0.124 -11.471 -5.402 1.00 82.56 96 LEU A O 1
ATOM 729 N N . PHE A 1 97 ? 1.621 -12.735 -4.316 1.00 82.31 97 PHE A N 1
ATOM 730 C CA . PHE A 1 97 ? 2.411 -13.033 -5.516 1.00 82.31 97 PHE A CA 1
ATOM 731 C C . PHE A 1 97 ? 1.634 -13.843 -6.553 1.00 82.31 97 PHE A C 1
ATOM 733 O O . PHE A 1 97 ? 1.840 -13.645 -7.747 1.00 82.31 97 PHE A O 1
ATOM 740 N N . GLY A 1 98 ? 0.683 -14.675 -6.119 1.00 82.06 98 GLY A N 1
ATOM 741 C CA . GLY A 1 98 ? -0.223 -15.372 -7.036 1.00 82.06 98 GLY A CA 1
ATOM 742 C C . GLY A 1 98 ? -1.093 -14.422 -7.869 1.00 82.06 98 GLY A C 1
ATOM 743 O O . GLY A 1 98 ? -1.464 -14.763 -8.986 1.00 82.06 98 GLY A O 1
ATOM 744 N N . MET A 1 99 ? -1.366 -13.212 -7.365 1.00 86.19 99 MET A N 1
ATOM 745 C CA . MET A 1 99 ? -2.161 -12.186 -8.054 1.00 86.19 99 MET A CA 1
ATOM 746 C C . MET A 1 99 ? -1.324 -11.252 -8.940 1.00 86.19 99 MET A C 1
ATOM 748 O O . MET A 1 99 ? -1.886 -10.473 -9.706 1.00 86.19 99 MET A O 1
ATOM 752 N N . LEU A 1 100 ? 0.008 -11.290 -8.824 1.00 89.81 100 LEU A N 1
ATOM 753 C CA . LEU A 1 100 ? 0.913 -10.454 -9.623 1.00 89.81 100 LEU A CA 1
ATOM 754 C C . LEU A 1 100 ? 1.223 -11.052 -10.998 1.00 89.81 100 LEU A C 1
ATOM 756 O O . LEU A 1 100 ? 1.781 -10.353 -11.837 1.00 89.81 100 LEU A O 1
ATOM 760 N N . HIS A 1 101 ? 0.877 -12.324 -11.214 1.00 90.56 101 HIS A N 1
ATOM 761 C CA . HIS A 1 101 ? 1.200 -13.084 -12.423 1.00 90.56 101 HIS A CA 1
ATOM 762 C C . HIS A 1 101 ? 2.674 -12.931 -12.863 1.00 90.56 101 HIS A C 1
ATOM 764 O O . HIS A 1 101 ? 2.932 -12.422 -13.956 1.00 90.56 101 HIS A O 1
ATOM 770 N N . PRO A 1 102 ? 3.659 -13.344 -12.033 1.00 93.31 102 PRO A N 1
ATOM 771 C CA . PRO A 1 102 ? 5.063 -13.294 -12.427 1.00 93.31 102 PRO A CA 1
ATOM 772 C C . PRO A 1 102 ? 5.292 -14.068 -13.728 1.00 93.31 102 PRO A C 1
ATOM 774 O O . PRO A 1 102 ? 4.814 -15.192 -13.882 1.00 93.31 102 PRO A O 1
ATOM 777 N N . VAL A 1 103 ? 6.028 -13.462 -14.655 1.00 94.44 103 VAL A N 1
ATOM 778 C CA . VAL A 1 103 ? 6.412 -14.108 -15.915 1.00 94.44 103 VAL A CA 1
ATOM 779 C C . VAL A 1 103 ? 7.607 -15.044 -15.708 1.00 94.44 103 VAL A C 1
ATOM 781 O O . VAL A 1 103 ? 8.270 -15.011 -14.668 1.00 94.44 103 VAL A O 1
ATOM 784 N N . SER A 1 104 ? 7.898 -15.891 -16.698 1.00 96.75 104 SER A N 1
ATOM 785 C CA . SER A 1 104 ? 9.094 -16.736 -16.668 1.00 96.75 104 SER A CA 1
ATOM 786 C C . SER A 1 104 ? 10.374 -15.888 -16.709 1.00 96.75 104 SER A C 1
ATOM 788 O O . SER A 1 104 ? 10.370 -14.728 -17.128 1.00 96.75 104 SER A O 1
ATOM 790 N N . LYS A 1 105 ? 11.507 -16.474 -16.301 1.00 97.50 105 LYS A N 1
ATOM 791 C CA . LYS A 1 105 ? 12.813 -15.801 -16.392 1.00 97.50 105 LYS A CA 1
ATOM 792 C C . LYS A 1 105 ? 13.151 -15.402 -17.831 1.00 97.50 105 LYS A C 1
ATOM 794 O O . LYS A 1 105 ? 13.674 -14.316 -18.040 1.00 97.50 105 LYS A O 1
ATOM 799 N N . GLU A 1 106 ? 12.850 -16.264 -18.798 1.00 97.69 106 GLU A N 1
ATOM 800 C CA . GLU A 1 106 ? 13.058 -15.993 -20.224 1.00 97.69 106 GLU A CA 1
ATOM 801 C C . GLU A 1 106 ? 12.267 -14.760 -20.676 1.00 97.69 106 GLU A C 1
ATOM 803 O O . GLU A 1 106 ? 12.834 -13.837 -21.250 1.00 97.69 106 GLU A O 1
ATOM 808 N N . GLU A 1 107 ? 10.989 -14.677 -20.305 1.00 97.25 107 GLU A N 1
ATOM 809 C CA . GLU A 1 107 ? 10.129 -13.530 -20.608 1.00 97.25 107 GLU A CA 1
ATOM 810 C C . GLU A 1 107 ? 10.588 -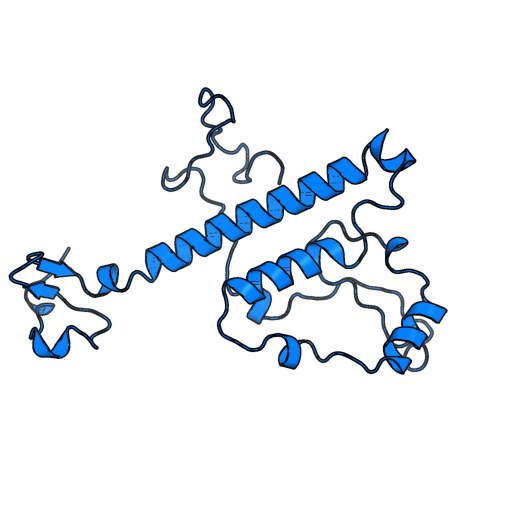12.228 -19.937 1.00 97.25 107 GLU A C 1
ATOM 812 O O . GLU A 1 107 ? 10.483 -11.138 -20.511 1.00 97.25 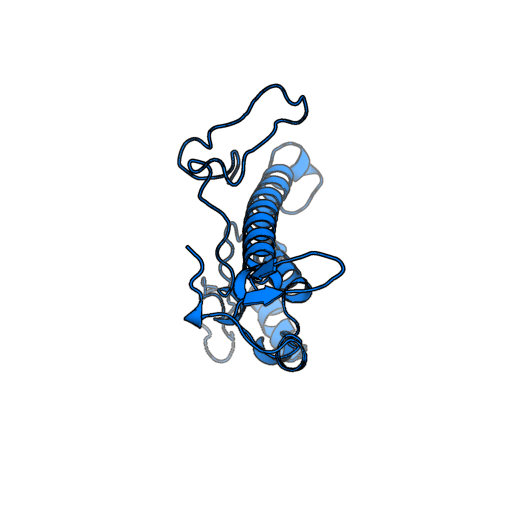107 GLU A O 1
ATOM 817 N N . ALA A 1 108 ? 11.120 -12.316 -18.717 1.00 96.81 108 ALA A N 1
ATOM 818 C CA . ALA A 1 108 ? 11.727 -11.172 -18.048 1.00 96.81 108 ALA A CA 1
ATOM 819 C C . ALA A 1 108 ? 13.010 -10.711 -18.764 1.00 96.81 108 ALA A C 1
ATOM 821 O O . ALA A 1 108 ? 13.199 -9.509 -18.956 1.00 96.81 108 ALA A O 1
ATOM 822 N N . LEU A 1 109 ? 13.857 -11.651 -19.199 1.00 97.06 109 LEU A N 1
ATOM 823 C CA . LEU A 1 109 ? 15.083 -11.358 -19.946 1.00 97.06 109 LEU A CA 1
ATOM 824 C C . LEU A 1 109 ? 14.782 -10.712 -21.299 1.00 97.06 109 LEU A C 1
ATOM 826 O O . LEU A 1 109 ? 15.387 -9.692 -21.602 1.00 97.06 109 LEU A O 1
ATOM 830 N N . LYS A 1 110 ? 13.773 -11.185 -22.045 1.00 96.06 110 LYS A N 1
ATOM 831 C CA . LYS A 1 110 ? 13.325 -10.534 -23.293 1.00 96.06 110 LYS A CA 1
ATOM 832 C C . LYS A 1 110 ? 13.055 -9.039 -23.104 1.00 96.06 110 LYS A C 1
ATOM 834 O O . LYS A 1 110 ? 13.474 -8.211 -23.910 1.00 96.06 110 LYS A O 1
ATOM 839 N N . ARG A 1 111 ? 12.368 -8.672 -22.017 1.00 96.69 111 ARG A N 1
ATOM 840 C CA . ARG A 1 111 ? 12.067 -7.268 -21.687 1.00 96.69 111 ARG A CA 1
ATOM 841 C C . ARG A 1 111 ? 13.321 -6.502 -21.276 1.00 96.69 111 ARG A C 1
ATOM 843 O O . ARG A 1 111 ? 13.476 -5.356 -21.683 1.00 96.69 111 ARG A O 1
ATOM 850 N N . TRP A 1 112 ? 14.202 -7.119 -20.495 1.00 95.50 112 TRP A N 1
ATOM 851 C CA . TRP A 1 112 ? 15.470 -6.510 -20.093 1.00 95.50 112 TRP A CA 1
ATOM 852 C C . TRP A 1 112 ? 16.376 -6.222 -21.293 1.00 95.50 112 TRP A C 1
ATOM 854 O O . TRP A 1 112 ? 16.900 -5.119 -21.417 1.00 95.50 112 TRP A O 1
ATOM 864 N N . ASP A 1 113 ? 16.520 -7.184 -22.200 1.00 95.94 113 ASP A N 1
ATOM 865 C CA . ASP A 1 113 ? 17.385 -7.067 -23.372 1.00 95.94 113 ASP A CA 1
ATOM 866 C C . ASP A 1 113 ? 16.838 -6.046 -24.380 1.00 95.94 113 ASP A C 1
ATOM 868 O O . ASP A 1 113 ? 17.609 -5.328 -25.014 1.00 95.94 113 ASP A O 1
ATOM 872 N N . TYR A 1 114 ? 15.510 -5.921 -24.486 1.00 95.62 114 TYR A N 1
ATOM 873 C CA . TYR A 1 114 ? 14.864 -4.953 -25.374 1.00 95.62 114 TYR A CA 1
ATOM 874 C C . TYR A 1 114 ? 14.811 -3.526 -24.802 1.00 95.62 114 TYR A C 1
ATOM 876 O O . TYR A 1 114 ? 15.138 -2.564 -25.495 1.00 95.62 114 TYR A O 1
ATOM 884 N N . TYR A 1 115 ? 14.380 -3.360 -23.545 1.00 94.81 115 TYR A N 1
ATOM 885 C CA . TYR A 1 115 ? 14.159 -2.041 -22.927 1.00 94.81 115 TYR A CA 1
ATOM 886 C C . TYR A 1 115 ? 15.346 -1.532 -22.098 1.00 94.81 115 TYR A C 1
ATOM 888 O O . TYR A 1 115 ? 15.351 -0.367 -21.688 1.00 94.81 115 TYR A O 1
ATOM 896 N N . GLY A 1 116 ? 16.343 -2.376 -21.838 1.00 93.81 116 GLY A N 1
ATOM 897 C CA . GLY A 1 116 ? 17.511 -2.058 -21.025 1.00 93.81 116 GLY A CA 1
ATOM 898 C C . GLY A 1 116 ? 17.289 -2.214 -19.517 1.00 93.81 116 GLY A C 1
ATOM 899 O O . GLY A 1 116 ? 16.267 -2.710 -19.040 1.00 93.81 116 GLY A O 1
ATOM 900 N N . LYS A 1 117 ? 18.291 -1.772 -18.748 1.00 92.31 117 LYS A N 1
ATOM 901 C CA . LYS A 1 117 ? 18.323 -1.899 -17.284 1.00 92.31 117 LYS A CA 1
ATOM 902 C C . LYS A 1 117 ? 17.166 -1.134 -16.637 1.00 92.31 117 LYS A C 1
ATOM 904 O O . LYS A 1 117 ? 16.946 0.034 -16.955 1.00 92.31 117 LYS A O 1
ATOM 909 N N . ILE A 1 118 ? 16.500 -1.743 -15.654 1.00 90.38 118 ILE A N 1
ATOM 910 C CA . ILE A 1 118 ? 15.373 -1.105 -14.951 1.00 90.38 118 ILE A CA 1
ATOM 911 C C . ILE A 1 118 ? 15.757 0.223 -14.267 1.00 90.38 118 ILE A C 1
ATOM 913 O O . ILE A 1 118 ? 14.995 1.181 -14.353 1.00 90.38 118 ILE A O 1
ATOM 917 N N . GLY A 1 119 ? 16.983 0.330 -13.732 1.00 86.69 119 GLY A N 1
ATOM 918 C CA . GLY A 1 119 ? 17.536 1.555 -13.121 1.00 86.69 119 GLY A CA 1
ATOM 919 C C . GLY A 1 119 ? 17.603 2.779 -14.038 1.00 86.69 119 GLY A C 1
ATOM 920 O O . GLY A 1 119 ? 17.598 3.924 -13.569 1.00 86.69 119 GLY A O 1
ATOM 921 N N . SER A 1 120 ? 17.622 2.555 -15.356 1.00 89.00 120 SER A N 1
ATOM 922 C CA . SER A 1 120 ? 17.582 3.615 -16.367 1.00 89.00 120 SER A CA 1
ATOM 923 C C . SER A 1 120 ? 16.180 4.208 -16.550 1.00 89.00 120 SER A C 1
ATOM 925 O O . SER A 1 120 ? 16.043 5.279 -17.138 1.00 89.00 120 SER A O 1
ATOM 927 N N . TRP A 1 121 ? 15.140 3.550 -16.033 1.00 90.81 121 TRP A N 1
ATOM 928 C CA . TRP A 1 121 ? 13.757 4.005 -16.102 1.00 90.81 121 TRP A CA 1
ATOM 929 C C . TRP A 1 121 ? 13.336 4.635 -14.782 1.00 90.81 121 TRP A C 1
ATOM 931 O O . TRP A 1 121 ? 13.424 4.002 -13.738 1.00 90.81 121 TRP A O 1
ATOM 941 N N . LYS A 1 122 ? 12.838 5.875 -14.820 1.00 90.25 122 LYS A N 1
ATOM 942 C CA . LYS A 1 122 ? 12.433 6.588 -13.603 1.00 90.25 122 LYS A CA 1
ATOM 943 C C . LYS A 1 122 ? 10.956 6.425 -13.272 1.00 90.25 122 LYS A C 1
ATOM 945 O O . LYS A 1 122 ? 10.074 6.547 -14.133 1.00 90.25 122 LYS A O 1
ATOM 950 N N . ASN A 1 123 ? 10.673 6.162 -11.999 1.00 90.38 123 ASN A N 1
ATOM 951 C CA . ASN A 1 123 ? 9.315 6.086 -11.480 1.00 90.38 123 ASN A CA 1
ATOM 952 C C . ASN A 1 123 ? 9.156 6.812 -10.143 1.00 90.38 123 ASN A C 1
ATOM 954 O O . ASN A 1 123 ? 9.321 6.242 -9.073 1.00 90.38 123 ASN A O 1
ATOM 958 N N . GLU A 1 124 ? 8.740 8.072 -10.226 1.00 87.44 124 GLU A N 1
ATOM 959 C CA . GLU A 1 124 ? 8.546 8.950 -9.065 1.00 87.44 124 GLU A CA 1
ATOM 960 C C . GLU A 1 124 ? 7.161 8.820 -8.411 1.00 87.44 124 GLU A C 1
ATOM 962 O O . GLU A 1 124 ? 6.811 9.570 -7.501 1.00 87.44 124 GLU A O 1
ATOM 967 N N . ASN A 1 125 ? 6.334 7.877 -8.869 1.00 87.94 125 ASN A N 1
ATOM 968 C CA . ASN A 1 125 ? 5.020 7.636 -8.291 1.00 87.94 125 ASN A CA 1
ATOM 969 C C . ASN A 1 125 ? 4.782 6.153 -8.005 1.00 87.94 125 ASN A C 1
ATOM 971 O O . ASN A 1 125 ? 5.479 5.263 -8.477 1.00 87.94 125 ASN A O 1
ATOM 975 N N . PHE A 1 126 ? 3.741 5.884 -7.223 1.00 91.19 126 PHE A N 1
ATOM 976 C CA . PHE A 1 126 ? 3.361 4.529 -6.832 1.00 91.19 126 PHE A CA 1
ATOM 977 C C . PHE A 1 126 ? 2.582 3.772 -7.920 1.00 91.19 126 PHE A C 1
ATOM 979 O O . PHE A 1 126 ? 2.011 2.722 -7.634 1.00 91.19 126 PHE A O 1
ATOM 986 N N . ARG A 1 127 ? 2.514 4.276 -9.162 1.00 93.88 127 ARG A N 1
ATOM 987 C CA . ARG A 1 127 ? 1.894 3.530 -10.265 1.00 93.88 127 ARG A CA 1
ATOM 988 C C . ARG A 1 127 ? 2.933 2.602 -10.893 1.00 93.88 127 ARG A C 1
ATOM 990 O O . ARG A 1 127 ? 4.074 3.022 -11.097 1.00 93.88 127 ARG A O 1
ATOM 997 N N . PRO A 1 128 ? 2.561 1.360 -11.238 1.00 95.06 128 PRO A N 1
ATOM 998 C CA . PRO A 1 128 ? 3.482 0.434 -11.882 1.00 95.06 128 PRO A CA 1
ATOM 999 C C . PRO A 1 128 ? 3.948 0.986 -13.226 1.00 95.06 128 PRO A C 1
ATOM 1001 O O . PRO A 1 128 ? 3.152 1.525 -13.997 1.00 95.06 128 PRO A O 1
ATOM 1004 N N . LEU A 1 129 ? 5.236 0.835 -13.516 1.00 95.44 129 LEU A N 1
ATOM 1005 C CA . LEU A 1 129 ? 5.777 1.024 -14.853 1.00 95.44 129 LEU A CA 1
ATOM 1006 C C . LEU A 1 129 ? 5.775 -0.336 -15.556 1.00 95.44 129 LEU A C 1
ATOM 1008 O O . LEU A 1 129 ? 6.500 -1.245 -15.166 1.00 95.44 129 LEU A O 1
ATOM 1012 N N . LEU A 1 130 ? 4.907 -0.487 -16.552 1.00 96.06 130 LEU A N 1
ATOM 1013 C CA . LEU A 1 130 ? 4.716 -1.736 -17.278 1.00 96.06 130 LEU A CA 1
ATOM 1014 C C . LEU A 1 130 ? 5.538 -1.731 -18.563 1.00 96.06 130 LEU A C 1
ATOM 1016 O O . LEU A 1 130 ? 5.512 -0.750 -19.310 1.00 96.06 130 LEU A O 1
ATOM 1020 N N . PHE A 1 131 ? 6.190 -2.860 -18.828 1.00 96.50 131 PHE A N 1
ATOM 1021 C CA . PHE A 1 131 ? 6.999 -3.121 -20.014 1.00 96.50 131 PHE A CA 1
ATOM 1022 C C . PHE A 1 131 ? 6.270 -4.157 -20.879 1.00 96.50 131 PHE A C 1
ATOM 1024 O O . PHE A 1 131 ? 6.234 -5.339 -20.512 1.00 96.50 131 PHE A O 1
ATOM 1031 N N . PRO A 1 132 ? 5.602 -3.718 -21.965 1.00 96.06 132 PRO A N 1
ATOM 1032 C CA . PRO A 1 132 ? 4.914 -4.612 -22.888 1.00 96.06 132 PRO A CA 1
ATOM 1033 C C . PRO A 1 132 ? 5.840 -5.699 -23.425 1.00 96.06 132 PRO A C 1
ATOM 1035 O O . PRO A 1 132 ? 7.056 -5.572 -23.397 1.00 96.06 132 PRO A O 1
ATOM 1038 N N . ASP A 1 133 ? 5.259 -6.791 -23.899 1.00 96.00 133 ASP A N 1
ATOM 1039 C CA . ASP A 1 133 ? 6.045 -7.804 -24.586 1.00 96.00 133 ASP A CA 1
ATOM 1040 C C . ASP A 1 133 ? 6.590 -7.255 -25.916 1.00 96.00 133 ASP A C 1
ATOM 1042 O O . ASP A 1 133 ? 5.778 -6.817 -26.737 1.00 96.00 133 ASP A O 1
ATOM 1046 N N . PRO A 1 134 ? 7.912 -7.251 -26.148 1.00 94.50 134 PRO A N 1
ATOM 1047 C CA . PRO A 1 134 ? 8.474 -6.683 -27.367 1.00 94.50 134 PRO A CA 1
ATOM 1048 C C . PRO A 1 134 ? 8.213 -7.539 -28.614 1.00 94.50 134 PRO A C 1
ATOM 1050 O O . PRO A 1 134 ? 8.189 -6.998 -29.715 1.00 94.50 134 PRO A O 1
ATOM 1053 N N . GLU A 1 135 ? 7.979 -8.846 -28.478 1.00 94.00 135 GLU A N 1
ATOM 1054 C CA . GLU A 1 135 ? 7.681 -9.723 -29.618 1.00 94.00 135 GLU A CA 1
ATOM 1055 C C . GLU A 1 135 ? 6.207 -9.609 -30.018 1.00 94.00 135 GLU A C 1
ATOM 1057 O O . GLU A 1 135 ? 5.884 -9.516 -31.202 1.00 94.00 135 GLU A O 1
ATOM 1062 N N . MET A 1 136 ? 5.301 -9.552 -29.035 1.00 91.75 136 MET A N 1
ATOM 1063 C CA . MET A 1 136 ? 3.866 -9.385 -29.313 1.00 91.75 136 MET A CA 1
ATOM 1064 C C . MET A 1 136 ? 3.489 -7.936 -29.648 1.00 91.75 136 MET A C 1
ATOM 1066 O O . MET A 1 136 ? 2.547 -7.696 -30.405 1.00 91.75 136 MET A O 1
ATOM 1070 N N . PHE A 1 137 ? 4.199 -6.958 -29.079 1.00 92.88 137 PHE A N 1
ATOM 1071 C CA . PHE A 1 137 ? 3.913 -5.530 -29.221 1.00 92.88 137 PHE A CA 1
ATOM 1072 C C . PHE A 1 137 ? 5.187 -4.724 -29.543 1.00 92.88 137 PHE A C 1
ATOM 1074 O O . PHE A 1 137 ? 5.590 -3.866 -28.755 1.00 92.88 137 PHE A O 1
ATOM 1081 N N . PRO A 1 138 ? 5.799 -4.915 -30.725 1.00 87.19 138 PRO A N 1
ATOM 1082 C CA . PRO A 1 138 ? 7.116 -4.355 -31.057 1.00 87.19 138 PRO A CA 1
ATOM 1083 C C . PRO A 1 138 ? 7.185 -2.825 -30.992 1.00 87.19 138 PRO A C 1
ATOM 1085 O O . PRO A 1 138 ? 8.193 -2.249 -30.592 1.00 87.19 138 PRO A O 1
ATOM 1088 N N . ASN A 1 139 ? 6.086 -2.139 -31.306 1.00 90.88 139 ASN A N 1
ATOM 1089 C CA . ASN A 1 139 ? 6.029 -0.675 -31.268 1.00 90.88 139 ASN A CA 1
ATOM 1090 C C . ASN A 1 139 ? 5.567 -0.111 -29.913 1.00 90.88 139 ASN A C 1
ATOM 1092 O O . ASN A 1 139 ? 5.431 1.107 -29.761 1.00 90.88 139 ASN A O 1
ATOM 1096 N N . ALA A 1 140 ? 5.275 -0.967 -28.929 1.00 92.75 140 ALA A N 1
ATOM 1097 C CA . ALA A 1 140 ? 4.767 -0.524 -27.643 1.00 92.75 140 ALA A CA 1
ATOM 1098 C C . ALA A 1 140 ? 5.896 -0.029 -26.733 1.00 92.75 140 ALA A C 1
ATOM 1100 O O . ALA A 1 140 ? 6.937 -0.663 -26.555 1.00 92.75 140 ALA A O 1
ATOM 1101 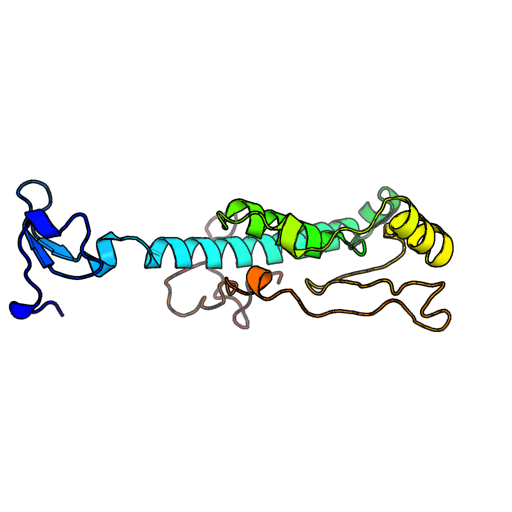N N . ARG A 1 141 ? 5.653 1.130 -26.121 1.00 93.25 141 ARG A N 1
ATOM 1102 C CA . ARG A 1 141 ? 6.576 1.771 -25.183 1.00 93.25 141 ARG A CA 1
ATOM 1103 C C . ARG A 1 141 ? 6.197 1.445 -23.737 1.00 93.25 141 ARG A C 1
ATOM 1105 O O . ARG A 1 141 ? 5.012 1.210 -23.469 1.00 93.25 141 ARG A O 1
ATOM 1112 N N . PRO A 1 142 ? 7.159 1.490 -22.798 1.00 95.50 142 PRO A N 1
ATOM 1113 C CA . PRO A 1 142 ? 6.852 1.393 -21.380 1.00 95.50 142 PRO A CA 1
ATOM 1114 C C . PRO A 1 142 ? 5.841 2.461 -20.966 1.00 95.50 142 PRO A C 1
ATOM 1116 O O . PRO A 1 142 ? 5.901 3.608 -21.417 1.00 95.50 142 PRO A O 1
ATOM 1119 N N . ARG A 1 143 ? 4.878 2.079 -20.126 1.00 94.94 143 ARG A N 1
ATOM 1120 C CA . ARG A 1 143 ? 3.751 2.944 -19.750 1.00 94.94 143 ARG A CA 1
ATOM 1121 C C . ARG A 1 143 ? 3.360 2.765 -18.295 1.00 94.94 143 ARG A C 1
ATOM 1123 O O . ARG A 1 143 ? 3.551 1.697 -17.719 1.00 94.94 143 ARG A O 1
ATOM 1130 N N . LYS A 1 144 ? 2.756 3.79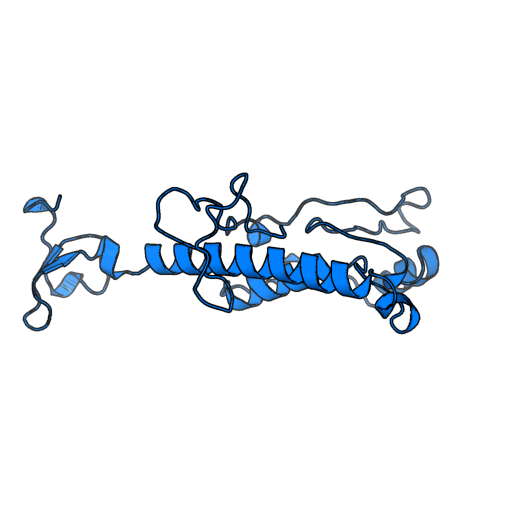7 -17.707 1.00 95.06 144 LYS A N 1
ATOM 1131 C CA . LYS A 1 144 ? 2.164 3.687 -16.371 1.00 95.06 144 LYS A CA 1
ATOM 1132 C C . LYS A 1 144 ? 0.914 2.811 -16.432 1.00 95.06 144 LYS A C 1
ATOM 1134 O O . LYS A 1 144 ? 0.064 3.002 -17.300 1.00 95.06 144 LYS A O 1
ATOM 1139 N N . GLY A 1 145 ? 0.829 1.848 -15.526 1.00 93.44 145 GLY A N 1
ATOM 1140 C CA . GLY A 1 145 ? -0.347 1.019 -15.308 1.00 93.44 145 GLY A CA 1
ATOM 1141 C C . GLY A 1 145 ? -1.205 1.517 -14.147 1.00 93.44 145 GLY A C 1
ATOM 1142 O O . GLY A 1 145 ? -0.899 2.509 -13.479 1.00 93.44 145 GLY A O 1
ATOM 1143 N N . GLU A 1 146 ? -2.281 0.781 -13.898 1.00 93.75 146 GLU A N 1
ATOM 1144 C CA . GLU A 1 146 ? -3.114 0.940 -12.710 1.00 93.75 146 GLU A CA 1
ATOM 1145 C C . GLU A 1 146 ? -2.635 0.023 -11.588 1.00 93.75 146 GLU A C 1
ATOM 1147 O O . GLU A 1 146 ? -2.163 -1.089 -11.834 1.00 93.75 146 GLU A O 1
ATOM 1152 N N . LEU A 1 147 ? -2.782 0.480 -10.343 1.00 92.50 147 LEU A N 1
ATOM 1153 C CA . LEU A 1 147 ? -2.525 -0.372 -9.187 1.00 92.50 147 LEU A CA 1
ATOM 1154 C C . LEU A 1 147 ? -3.596 -1.474 -9.092 1.00 92.50 147 LEU A C 1
ATOM 1156 O O . LEU A 1 147 ? -4.796 -1.166 -9.192 1.00 92.50 147 LEU A O 1
ATOM 1160 N N . PRO A 1 148 ? -3.198 -2.738 -8.843 1.00 92.06 148 PRO A N 1
ATOM 1161 C CA . PRO A 1 148 ? -4.134 -3.821 -8.564 1.00 92.06 148 PRO A CA 1
ATOM 1162 C C . PRO A 1 148 ? -5.074 -3.478 -7.405 1.00 92.06 148 PRO A C 1
ATOM 1164 O O . PRO A 1 148 ? -4.696 -2.770 -6.472 1.00 92.06 148 PRO A O 1
ATOM 1167 N N . ASN A 1 149 ? -6.299 -4.011 -7.422 1.00 90.56 149 ASN A N 1
ATOM 1168 C CA . ASN A 1 149 ? -7.308 -3.696 -6.400 1.00 90.56 149 ASN A CA 1
ATOM 1169 C C . ASN A 1 149 ? -6.847 -4.026 -4.977 1.00 90.56 149 ASN A C 1
ATOM 1171 O O . ASN A 1 149 ? -7.102 -3.243 -4.067 1.00 90.56 149 ASN A O 1
ATOM 1175 N N . PHE A 1 150 ? -6.100 -5.117 -4.793 1.00 88.81 150 PHE A N 1
ATOM 1176 C CA . PHE A 1 150 ? -5.562 -5.478 -3.481 1.00 88.81 150 PHE A CA 1
ATOM 1177 C C . PHE A 1 150 ? -4.531 -4.465 -2.952 1.00 88.81 150 PHE A C 1
ATOM 1179 O O . PHE A 1 150 ? -4.373 -4.354 -1.744 1.00 88.81 150 PHE A O 1
ATOM 1186 N N . MET A 1 151 ? -3.871 -3.691 -3.827 1.00 91.44 151 MET A N 1
ATOM 1187 C CA . MET A 1 151 ? -2.940 -2.615 -3.448 1.00 91.44 151 MET A CA 1
ATOM 1188 C C . MET A 1 151 ? -3.634 -1.256 -3.263 1.00 91.44 151 MET A C 1
ATOM 1190 O O . MET A 1 151 ? -2.969 -0.228 -3.128 1.00 91.44 151 MET A O 1
ATOM 1194 N N . LYS A 1 152 ? -4.972 -1.234 -3.262 1.00 91.81 152 LYS A N 1
ATOM 1195 C CA . LYS A 1 152 ? -5.804 -0.040 -3.043 1.00 91.81 152 LYS A CA 1
ATOM 1196 C C . LYS A 1 152 ? -6.751 -0.195 -1.847 1.00 91.81 152 LYS A C 1
ATOM 1198 O O . LYS A 1 152 ? -7.626 0.641 -1.657 1.00 91.81 152 LYS A O 1
ATOM 1203 N N . THR A 1 153 ? -6.607 -1.258 -1.049 1.00 91.25 153 THR A N 1
ATOM 1204 C CA . THR A 1 153 ? -7.529 -1.551 0.067 1.00 91.25 153 THR A CA 1
ATOM 1205 C C . THR A 1 153 ? -7.291 -0.664 1.287 1.00 91.25 153 THR A C 1
ATOM 1207 O O . THR A 1 153 ? -8.132 -0.625 2.179 1.00 91.25 153 THR A O 1
ATOM 1210 N N . VAL A 1 154 ? -6.146 0.018 1.359 1.00 91.81 154 VAL A N 1
ATOM 1211 C CA . VAL A 1 154 ? -5.825 0.987 2.409 1.00 91.81 154 VAL A CA 1
ATOM 1212 C C . VAL A 1 154 ? -5.601 2.344 1.753 1.00 91.81 154 VAL A C 1
ATOM 1214 O O . VAL A 1 154 ? -4.793 2.469 0.834 1.00 91.81 154 VAL A O 1
ATOM 1217 N N . SER A 1 155 ? -6.300 3.368 2.238 1.00 91.69 155 SER A N 1
ATOM 1218 C CA . SER A 1 155 ? -6.032 4.758 1.869 1.00 91.69 155 SER A CA 1
ATOM 1219 C C . SER A 1 155 ? -4.989 5.353 2.818 1.00 91.69 155 SER A C 1
ATOM 1221 O O . SER A 1 155 ? -5.110 5.155 4.033 1.00 91.69 155 SER A O 1
ATOM 1223 N N . PRO A 1 156 ? -3.969 6.070 2.309 1.00 92.06 156 PRO A N 1
ATOM 1224 C CA . PRO A 1 156 ? -3.013 6.754 3.169 1.00 92.06 156 PRO A CA 1
ATOM 1225 C C . PRO A 1 156 ? -3.732 7.818 4.000 1.00 92.06 156 PRO A C 1
ATOM 1227 O O . PRO A 1 156 ? -4.641 8.488 3.508 1.00 92.06 156 PRO A O 1
ATOM 1230 N N . TRP A 1 157 ? -3.320 7.969 5.256 1.00 91.06 157 TRP A N 1
ATOM 1231 C CA . TRP A 1 157 ? -3.862 8.990 6.141 1.00 91.06 157 TRP A CA 1
ATOM 1232 C C . TRP A 1 157 ? -3.612 10.397 5.585 1.00 91.06 157 TRP A C 1
ATOM 1234 O O . TRP A 1 157 ? -2.492 10.729 5.195 1.00 91.06 157 TRP A O 1
ATOM 1244 N N . SER A 1 158 ? -4.654 11.228 5.583 1.00 84.75 158 SER A N 1
ATOM 1245 C CA . SER A 1 158 ? -4.614 12.598 5.053 1.00 84.75 158 SER A CA 1
ATOM 1246 C C . SER A 1 158 ? -5.290 13.636 5.955 1.00 84.75 158 SER A C 1
ATOM 1248 O O . SER A 1 158 ? -5.253 14.830 5.660 1.00 84.75 158 SER A O 1
ATOM 1250 N N . ASP A 1 159 ? -5.936 13.214 7.046 1.00 83.69 159 ASP A N 1
ATOM 1251 C CA . ASP A 1 159 ? -6.667 14.120 7.934 1.00 83.69 159 ASP A CA 1
ATOM 1252 C C . ASP A 1 159 ? -5.809 14.572 9.119 1.00 83.69 159 ASP A C 1
ATOM 1254 O O . ASP A 1 159 ? -5.847 14.029 10.218 1.00 83.69 159 ASP A O 1
ATOM 1258 N N . PHE A 1 160 ? -5.020 15.614 8.893 1.00 79.69 160 PHE A N 1
ATOM 1259 C CA . PHE A 1 160 ? -4.205 16.240 9.938 1.00 79.69 160 PHE A CA 1
ATOM 1260 C C . PHE A 1 160 ? -4.928 17.387 10.657 1.00 79.69 160 PHE A C 1
ATOM 1262 O O . PHE A 1 160 ? -4.324 18.088 11.467 1.00 79.69 160 PHE A O 1
ATOM 1269 N N . ARG A 1 161 ? -6.213 17.626 10.349 1.00 77.00 161 ARG A N 1
ATOM 1270 C CA . ARG A 1 161 ? -6.984 18.752 10.904 1.00 77.00 161 ARG A CA 1
ATOM 1271 C C . ARG A 1 161 ? -7.932 18.329 12.016 1.00 77.00 161 ARG A C 1
ATOM 1273 O O . ARG A 1 161 ? -8.221 19.155 12.876 1.00 77.00 161 ARG A O 1
ATOM 1280 N N . SER A 1 162 ? -8.390 17.078 12.028 1.00 81.56 162 SER A N 1
ATOM 1281 C CA . SER A 1 162 ? -9.256 16.555 13.096 1.00 81.56 162 SER A CA 1
ATOM 1282 C C . SER A 1 162 ? -8.574 16.430 14.456 1.00 81.56 162 SER A C 1
ATOM 1284 O O . SER A 1 162 ? -9.260 16.299 15.465 1.00 81.56 162 SER A O 1
ATOM 1286 N N . GLY A 1 163 ? -7.238 16.452 14.500 1.00 79.94 163 GLY A N 1
ATOM 1287 C CA . GLY A 1 163 ? -6.467 16.226 15.724 1.00 79.94 163 GLY A CA 1
ATOM 1288 C C . GLY A 1 163 ? -6.325 14.750 16.115 1.00 79.94 163 GLY A C 1
ATOM 1289 O O . GLY A 1 163 ? -5.718 14.470 17.142 1.00 79.94 163 GLY A O 1
ATOM 1290 N N . ILE A 1 164 ? -6.831 13.810 15.301 1.00 80.69 164 ILE A N 1
ATOM 1291 C CA . ILE A 1 164 ? -6.659 12.360 15.520 1.00 80.69 164 ILE A CA 1
ATOM 1292 C C . ILE A 1 164 ? -5.187 11.954 15.352 1.00 80.69 164 ILE A C 1
ATOM 1294 O O . ILE A 1 164 ? -4.675 11.133 16.109 1.00 80.69 164 ILE A O 1
ATOM 1298 N N . VAL A 1 165 ? -4.502 12.543 14.368 1.00 80.69 165 VAL A N 1
ATOM 1299 C CA . VAL A 1 165 ? -3.073 12.338 14.107 1.00 80.69 165 VAL A CA 1
ATOM 1300 C C . VAL A 1 165 ? -2.404 13.696 13.978 1.00 80.69 165 VAL A C 1
ATOM 1302 O O . VAL A 1 165 ? -2.867 14.556 13.227 1.00 80.69 165 VAL A O 1
ATOM 1305 N N . SER A 1 166 ? -1.294 13.870 14.685 1.00 73.19 166 SER A N 1
ATOM 1306 C CA . SER A 1 166 ? -0.446 15.055 14.618 1.00 73.19 166 SER A CA 1
ATOM 1307 C C . SER A 1 166 ? 0.982 14.671 14.241 1.00 73.19 166 SER A C 1
ATOM 1309 O O . SER A 1 166 ? 1.405 13.523 14.378 1.00 73.19 166 SER A O 1
ATOM 1311 N N . ILE A 1 167 ? 1.720 15.645 13.720 1.00 71.12 167 ILE A N 1
ATOM 1312 C CA . ILE A 1 167 ? 3.095 15.473 13.264 1.00 71.12 167 ILE A CA 1
ATOM 1313 C C . ILE A 1 167 ? 3.977 16.169 14.286 1.00 71.12 167 ILE A C 1
ATOM 1315 O O . ILE A 1 167 ? 3.907 17.388 14.418 1.00 71.12 167 ILE A O 1
ATOM 1319 N N . ALA A 1 168 ? 4.776 15.398 15.017 1.00 66.31 168 ALA A N 1
ATOM 1320 C CA . ALA A 1 168 ? 5.784 15.942 15.915 1.00 66.31 168 ALA A CA 1
ATOM 1321 C C . ALA A 1 168 ? 7.117 16.077 15.162 1.00 66.31 168 ALA A C 1
ATOM 1323 O O . ALA A 1 168 ? 7.574 15.118 14.535 1.00 66.31 168 ALA A O 1
ATOM 1324 N N . SER A 1 169 ? 7.744 17.255 15.206 1.00 60.62 169 SER A N 1
ATOM 1325 C CA . SER A 1 169 ? 9.134 17.423 14.765 1.00 60.62 169 SER A CA 1
ATOM 1326 C C . SER A 1 169 ? 10.105 16.669 15.686 1.00 60.62 169 SER A C 1
ATOM 1328 O O . SER A 1 169 ? 9.775 16.343 16.825 1.00 60.62 169 SER A O 1
ATOM 1330 N N . ALA A 1 170 ? 11.319 16.389 15.197 1.00 54.56 170 ALA A N 1
ATOM 1331 C CA . ALA A 1 170 ? 12.338 15.616 15.919 1.00 54.56 170 ALA A CA 1
ATOM 1332 C C . ALA A 1 170 ? 12.774 16.233 17.268 1.00 54.56 170 ALA A C 1
ATOM 1334 O O . ALA A 1 170 ? 13.289 15.524 18.125 1.00 54.56 170 ALA A O 1
ATOM 1335 N N . ASP A 1 171 ? 12.553 17.531 17.467 1.00 52.41 171 ASP A N 1
ATOM 1336 C CA . ASP A 1 171 ? 12.800 18.275 18.706 1.00 52.41 171 ASP A CA 1
ATOM 1337 C C . ASP A 1 171 ? 11.521 18.523 19.534 1.00 52.41 171 ASP A C 1
ATOM 1339 O O . ASP A 1 171 ? 11.566 19.199 20.559 1.00 52.41 171 ASP A O 1
ATOM 1343 N N . GLY A 1 172 ? 10.369 18.001 19.095 1.00 47.78 172 GLY A N 1
ATOM 1344 C CA . GLY A 1 172 ? 9.077 18.130 19.776 1.00 47.78 172 GLY A CA 1
ATOM 1345 C C . GLY A 1 172 ? 8.505 19.552 19.823 1.00 47.78 172 GLY A C 1
ATOM 1346 O O . GLY A 1 172 ? 7.488 19.768 20.479 1.00 47.78 172 GLY A O 1
ATOM 1347 N N . SER A 1 173 ? 9.137 20.520 19.152 1.00 43.94 173 SER A N 1
ATOM 1348 C CA . SER A 1 173 ? 8.812 21.946 19.272 1.00 43.94 173 SER A CA 1
ATOM 1349 C C . SER A 1 173 ? 7.755 22.426 18.270 1.00 43.94 173 SER A C 1
ATOM 1351 O O . SER A 1 173 ? 7.131 23.468 18.487 1.00 43.94 173 SER A O 1
ATOM 1353 N N . TYR A 1 174 ? 7.511 21.668 17.193 1.00 47.66 174 TYR A N 1
ATOM 1354 C CA . TYR A 1 174 ? 6.595 22.050 16.122 1.00 47.66 174 TYR A CA 1
ATOM 1355 C C . TYR A 1 174 ? 5.542 20.968 15.860 1.00 47.66 174 TYR A C 1
ATOM 1357 O O . TYR A 1 174 ? 5.854 19.869 15.399 1.00 47.66 174 TYR A O 1
ATOM 1365 N N . ILE A 1 175 ? 4.275 21.307 16.124 1.00 51.81 175 ILE A N 1
ATOM 1366 C CA . ILE A 1 175 ? 3.116 20.584 15.590 1.00 51.81 175 ILE A CA 1
ATOM 1367 C C . ILE A 1 175 ? 2.819 21.204 14.224 1.00 51.81 175 ILE A C 1
ATOM 1369 O O . ILE A 1 175 ? 2.198 22.268 14.141 1.00 51.81 175 ILE A O 1
ATOM 1373 N N . ASP A 1 176 ? 3.291 20.569 13.149 1.00 51.38 176 ASP A N 1
ATOM 1374 C CA . ASP A 1 176 ? 2.934 21.011 11.800 1.00 51.38 176 ASP A CA 1
ATOM 1375 C C . ASP A 1 176 ? 1.449 20.720 11.557 1.00 51.38 176 ASP A C 1
ATOM 1377 O O . ASP A 1 176 ? 0.983 19.591 11.718 1.00 51.38 176 ASP A O 1
ATOM 1381 N N . LYS A 1 177 ? 0.696 21.739 11.137 1.00 48.28 177 LYS A N 1
ATOM 1382 C CA . LYS A 1 177 ? -0.713 21.607 10.737 1.00 48.28 177 LYS A CA 1
ATOM 1383 C C . LYS A 1 177 ? -0.886 20.973 9.350 1.00 48.28 177 LYS A C 1
ATOM 1385 O O . LYS A 1 177 ? -1.989 21.043 8.812 1.00 48.28 177 LYS A O 1
ATOM 1390 N N . ALA A 1 178 ? 0.169 20.385 8.774 1.00 49.22 178 ALA A N 1
ATOM 1391 C CA . ALA A 1 178 ? 0.196 19.833 7.422 1.00 49.22 178 ALA A CA 1
ATOM 1392 C C . ALA A 1 178 ? -0.339 20.863 6.416 1.00 49.22 178 ALA A C 1
ATOM 1394 O O . ALA A 1 178 ? -1.512 20.829 6.020 1.00 49.22 178 ALA A O 1
ATOM 1395 N N . LYS A 1 179 ? 0.493 21.834 6.017 1.00 43.25 179 LYS A N 1
ATOM 1396 C CA . LYS A 1 179 ? 0.115 22.792 4.961 1.00 43.25 179 LYS A CA 1
ATOM 1397 C C . LYS A 1 179 ? -0.364 22.024 3.716 1.00 43.25 179 LYS A C 1
ATOM 1399 O O . LYS A 1 179 ? 0.432 21.420 3.014 1.00 43.25 179 LYS A O 1
ATOM 1404 N N . GLY A 1 180 ? -1.674 22.056 3.451 1.00 50.69 180 GLY A N 1
ATOM 1405 C CA . GLY A 1 180 ? -2.294 21.398 2.291 1.00 50.69 180 GLY A CA 1
ATOM 1406 C C . GLY A 1 180 ? -2.879 19.995 2.519 1.00 50.69 180 GLY A C 1
ATOM 1407 O O . GLY A 1 180 ? -3.367 19.414 1.559 1.00 50.69 180 GLY A O 1
ATOM 1408 N N . GLY A 1 181 ? -2.904 19.457 3.748 1.00 46.59 181 GLY A N 1
ATOM 1409 C CA . GLY A 1 181 ? -3.464 18.113 4.014 1.00 46.59 181 GLY A CA 1
ATOM 1410 C C . GLY A 1 181 ? -2.544 16.954 3.606 1.00 46.59 181 GLY A C 1
ATOM 1411 O O . GLY A 1 181 ? -2.984 15.818 3.462 1.00 46.59 181 GLY A O 1
ATOM 1412 N N . ILE A 1 182 ? -1.264 17.254 3.417 1.00 52.50 182 ILE A N 1
ATOM 1413 C CA . ILE A 1 182 ? -0.210 16.318 3.048 1.00 52.50 182 ILE A CA 1
ATOM 1414 C C . ILE A 1 182 ? 0.842 16.404 4.160 1.00 52.50 182 ILE A C 1
ATOM 1416 O O . ILE A 1 182 ? 1.142 17.513 4.611 1.00 52.50 182 ILE A O 1
ATOM 1420 N N . LEU A 1 183 ? 1.366 15.261 4.634 1.00 54.12 183 LEU A N 1
ATOM 1421 C CA . LEU A 1 183 ? 2.526 15.248 5.539 1.00 54.12 183 LEU A CA 1
ATOM 1422 C C . LEU A 1 183 ? 3.580 16.205 4.960 1.00 54.12 183 LEU A C 1
ATOM 1424 O O . LEU A 1 183 ? 3.783 16.167 3.742 1.00 54.12 183 LEU A O 1
ATOM 1428 N N . PRO A 1 184 ? 4.252 17.054 5.762 1.00 44.56 184 PRO A N 1
ATOM 1429 C CA . PRO A 1 184 ? 5.369 17.810 5.236 1.00 44.56 184 PRO A CA 1
ATOM 1430 C C . PRO A 1 184 ? 6.279 16.783 4.563 1.00 44.56 184 PRO A C 1
ATOM 1432 O O . PRO A 1 184 ? 6.532 15.714 5.125 1.00 44.56 184 PRO A O 1
ATOM 1435 N N . TYR A 1 185 ? 6.663 17.070 3.321 1.00 50.16 185 TYR A N 1
ATOM 1436 C CA . TYR A 1 185 ? 7.480 16.203 2.466 1.00 50.16 185 TYR A CA 1
ATOM 1437 C C . TYR A 1 185 ? 6.770 15.055 1.698 1.00 50.16 185 TYR A C 1
ATOM 1439 O O . TYR A 1 185 ? 7.477 14.153 1.248 1.00 50.16 185 TYR A O 1
ATOM 1447 N N . ALA A 1 186 ? 5.439 15.055 1.503 1.00 39.00 186 ALA A N 1
ATOM 1448 C CA . ALA A 1 186 ? 4.787 14.200 0.482 1.00 39.00 186 ALA A CA 1
ATOM 1449 C C . ALA A 1 186 ? 4.525 14.906 -0.859 1.00 39.00 186 ALA A C 1
ATOM 1451 O O . ALA A 1 186 ? 4.377 16.146 -0.872 1.00 39.00 186 ALA A O 1
#

Secondary structure (DSSP, 8-state):
---GGGB--GGGTTT-SS-EEEETTTEEEEHHHHT-HHHHHHHHHHHHHHHHHHHHHHHHHHHSTTGGGTSS-SSBTTHHHHHHHHHHHHH--S--GGGS-PPPHHHHHHHHHHH--GGGSB--SSS-EE---TTT-TTPPPEE-PPPGGGGSSPPP---SSSSS-EE-TTS--EE--TTSS-TT-

Organism: NCBI:txid2925397

Radius of gyration: 23.06 Å; chains: 1; bounding box: 60×40×67 Å

Sequence (186 aa):
MSKRSDIIDGSAAARAPYGLVYTEVLGWIDLGHAQGTDIRNLLRSIALAMMMSLARKFEGLQSSFPISLTTDSGFSGEDLVSNLLGFYRVVSAQNLFGMLHPVSKEEALKRWDYYGKIGSWKNENFRPLLFPDPEMFPNARPRKGELPNFMKTVSPWSDFRSGIVSIASADGSYIDKAKGGILPYA